Protein AF-A0A5J4Q5M6-F1 (afdb_monomer)

Sequence (198 aa):
RGEELFRWVLNQRGLTDTAIQNVINGWHEAWRRHRQRLGQFDEYWISLGRRREELLKVEDPELVIANFISQLEAEDATNANQANCRSALCTLFQLQGFKKEKINGVALQQIMKKPQAGMRKPIKEEQIGNYDQLLKYIKNKSDQKVQLSEIEFLGIVIATIMGYSTLRLIEVHRAIVSKLPKGCWQVKTAMFKGHDTG

Secondary structure (DSSP, 8-state):
-HHHHHHHHHHHTT--HHHHHHHHHHTHHHHHHHHHHHHHHHHHHHHTT--GGGGGG-S-HHHHHHHHHHHHHHTT--HHHHHHHHHHHHHHHHHHT--HHHHS-HHHHHHTHHHHHHHSPP-----THHHHHHHHHHHHHHHTT----HHHHHHHHHHHHHHHH---HHHHHT-EEEEPGGG-EEEE----------

Foldseek 3Di:
DLVCLLQVLLVVVVDDPVNSVVVLVVQPPLNVLLSVLSVVLVVVCVVVVHDSVCVLVDPQLQVSLLVSLVVCVVVVHALVSNVSNLVSSLVSVVSSPDDSPRNDDDSSVVSNPVSVVNPDDDPDPPPPVVVVVLVVVVVVCVVVVPDDDPVRVVVSVLVVCCSVVVDDSVQQVQWDWDADPPRDIDTDGDDPPSDPDD

Radius of gyration: 23.49 Å; Cα contacts (8 Å, |Δi|>4): 156; chains: 1; bounding box: 57×48×59 Å

Organism: NCBI:txid222440

Solvent-accessible surface area (backbone atoms only — not comparable to full-atom values): 11562 Å² total; per-residue (Å²): 100,17,58,57,54,54,53,51,53,35,44,76,68,67,50,50,74,67,58,52,49,52,55,49,60,75,41,56,78,55,36,62,56,33,31,53,35,39,26,54,49,50,50,54,42,46,73,71,72,48,60,76,75,54,67,80,65,59,86,54,56,24,60,56,50,40,54,52,46,54,50,38,54,77,68,70,49,50,42,66,53,47,54,48,36,52,52,34,48,50,51,50,44,41,70,62,66,48,55,69,70,63,43,64,36,70,68,45,54,58,66,44,47,60,34,53,57,74,61,54,72,73,96,62,81,79,74,64,64,70,53,60,52,49,54,51,51,54,48,52,40,59,76,66,67,57,85,69,54,72,67,59,50,51,51,50,52,52,53,51,48,28,66,77,68,72,44,52,72,72,47,60,73,65,38,48,76,43,84,46,80,94,82,41,73,45,80,46,61,87,84,78,74,77,79,85,78,129

Nearest PDB structures (foldseek):
  1pvp-assembly1_B-2  TM=6.893E-01  e=3.321E-03  Punavirus P1
  1pvp-assembly1_A-2  TM=6.201E-01  e=8.452E-03  Punavirus P1
  1pvr-assembly1_A  TM=6.282E-01  e=1.096E-02  Punavirus P1
  1kbu-assembly1_A  TM=6.376E-01  e=2.937E-02  Punavirus P1

Structure (mmCIF, N/CA/C/O backbone):
data_AF-A0A5J4Q5M6-F1
#
_entry.id   AF-A0A5J4Q5M6-F1
#
loop_
_atom_site.group_PDB
_atom_site.id
_atom_site.type_symbol
_atom_site.label_atom_id
_atom_site.label_alt_id
_atom_site.label_comp_id
_atom_site.label_asym_id
_atom_site.label_entity_id
_atom_site.label_seq_id
_atom_site.pdbx_PDB_ins_code
_atom_site.Cartn_x
_atom_site.Cartn_y
_atom_site.Cartn_z
_atom_site.occupancy
_atom_site.B_iso_or_equiv
_atom_site.auth_seq_id
_atom_site.auth_comp_id
_atom_site.auth_asym_id
_atom_site.auth_atom_id
_atom_site.pdbx_PDB_model_num
ATOM 1 N N . ARG A 1 1 ? 8.370 4.811 12.280 1.00 85.88 1 ARG A N 1
ATOM 2 C CA . ARG A 1 1 ? 7.018 5.370 12.029 1.00 85.88 1 ARG A CA 1
ATOM 3 C C . ARG A 1 1 ? 6.063 4.376 11.371 1.00 85.88 1 ARG A C 1
ATOM 5 O O . ARG A 1 1 ? 5.350 3.713 12.101 1.00 85.88 1 ARG A O 1
ATOM 12 N N . GLY A 1 2 ? 6.066 4.162 10.047 1.00 95.38 2 GLY A N 1
ATOM 13 C CA . GLY A 1 2 ? 5.009 3.341 9.416 1.00 95.38 2 GLY A CA 1
ATOM 14 C C . GLY A 1 2 ? 4.946 1.860 9.828 1.00 95.38 2 GLY A C 1
ATOM 15 O O . GLY A 1 2 ? 3.860 1.310 9.973 1.00 95.38 2 GLY A O 1
ATOM 16 N N . GLU A 1 3 ? 6.092 1.216 10.069 1.00 96.38 3 GLU A N 1
ATOM 17 C CA . GLU A 1 3 ? 6.119 -0.162 10.591 1.00 96.38 3 GLU A CA 1
ATOM 18 C C . GLU A 1 3 ? 5.680 -0.231 12.057 1.00 96.38 3 GLU A C 1
ATOM 20 O O . GLU A 1 3 ? 4.931 -1.129 12.423 1.00 96.38 3 GLU A O 1
ATOM 25 N N . GLU A 1 4 ? 6.100 0.735 12.879 1.00 96.12 4 GLU A N 1
ATOM 26 C CA . GLU A 1 4 ? 5.645 0.841 14.271 1.00 96.12 4 GLU A CA 1
ATOM 27 C C . GLU A 1 4 ? 4.129 1.012 14.329 1.00 96.12 4 GLU A C 1
ATOM 29 O O . GLU A 1 4 ? 3.482 0.306 15.092 1.00 96.12 4 GLU A O 1
ATOM 34 N N . LEU A 1 5 ? 3.564 1.897 13.497 1.00 96.38 5 LEU A N 1
ATOM 35 C CA . LEU A 1 5 ? 2.120 2.096 13.406 1.00 96.38 5 LEU A CA 1
ATOM 36 C C . LEU A 1 5 ? 1.411 0.786 13.044 1.00 96.38 5 LEU A C 1
ATOM 38 O O . LEU A 1 5 ? 0.472 0.384 13.724 1.00 96.38 5 LEU A O 1
ATOM 42 N N . PHE A 1 6 ? 1.886 0.105 12.000 1.00 96.81 6 PHE A N 1
ATOM 43 C CA . PHE A 1 6 ? 1.306 -1.156 11.544 1.00 96.81 6 PHE A CA 1
ATOM 44 C C . PHE A 1 6 ? 1.316 -2.231 12.635 1.00 96.81 6 PHE A C 1
ATOM 46 O O . PHE A 1 6 ? 0.277 -2.813 12.943 1.00 96.81 6 PHE A O 1
ATOM 53 N N . ARG A 1 7 ? 2.481 -2.472 13.250 1.00 97.06 7 ARG A N 1
ATOM 54 C CA . ARG A 1 7 ? 2.624 -3.456 14.331 1.00 97.06 7 ARG A CA 1
ATOM 55 C C . ARG A 1 7 ? 1.754 -3.096 15.522 1.00 97.06 7 ARG A C 1
ATOM 57 O O . ARG A 1 7 ? 1.064 -3.960 16.048 1.00 97.06 7 ARG A O 1
ATOM 64 N N . TRP A 1 8 ? 1.747 -1.824 15.912 1.00 96.19 8 TRP A N 1
ATOM 65 C CA . TRP A 1 8 ? 0.956 -1.349 17.037 1.00 96.19 8 TRP A CA 1
ATOM 66 C C . TRP A 1 8 ? -0.542 -1.591 16.814 1.00 96.19 8 TRP A C 1
ATOM 68 O O . TRP A 1 8 ? -1.163 -2.219 17.664 1.00 96.19 8 TRP A O 1
ATOM 78 N N . VAL A 1 9 ? -1.109 -1.211 15.659 1.00 95.62 9 VAL A N 1
ATOM 79 C CA . VAL A 1 9 ? -2.541 -1.435 15.359 1.00 95.62 9 VAL A CA 1
ATOM 80 C C . VAL A 1 9 ? -2.908 -2.921 15.434 1.00 95.62 9 VAL A C 1
ATOM 82 O O . VAL A 1 9 ? -3.937 -3.277 16.005 1.00 95.62 9 VAL A O 1
ATOM 85 N N . LEU A 1 10 ? -2.070 -3.807 14.892 1.00 95.94 10 LEU A N 1
ATOM 86 C CA . LEU A 1 10 ? -2.349 -5.245 14.898 1.00 95.94 10 LEU A CA 1
ATOM 87 C C . LEU A 1 10 ? -2.161 -5.892 16.272 1.00 95.94 10 LEU A C 1
ATOM 89 O O . LEU A 1 10 ? -2.952 -6.761 16.640 1.00 95.94 10 LEU A O 1
ATOM 93 N N . ASN A 1 11 ? -1.187 -5.428 17.053 1.00 96.06 11 ASN A N 1
ATOM 94 C CA . ASN A 1 11 ? -1.015 -5.850 18.442 1.00 96.06 11 ASN A CA 1
ATOM 95 C C . ASN A 1 11 ? -2.248 -5.488 19.285 1.00 96.06 11 ASN A C 1
ATOM 97 O O . ASN A 1 11 ? -2.694 -6.299 20.089 1.00 96.06 11 ASN A O 1
ATOM 101 N N . GLN A 1 12 ? -2.873 -4.328 19.046 1.00 94.31 12 GLN A N 1
ATOM 102 C CA . GLN A 1 12 ? -4.119 -3.935 19.726 1.00 94.31 12 GLN A CA 1
ATOM 103 C C . GLN A 1 12 ? -5.320 -4.820 19.352 1.00 94.31 12 GLN A C 1
ATOM 105 O O . GLN A 1 12 ? -6.265 -4.936 20.127 1.00 94.31 12 GLN A O 1
ATOM 110 N N . ARG A 1 13 ? -5.275 -5.497 18.197 1.00 92.31 13 ARG A N 1
ATOM 111 C CA . ARG A 1 13 ? -6.256 -6.527 17.810 1.00 92.31 13 ARG A CA 1
ATOM 112 C C . ARG A 1 13 ? -5.956 -7.901 18.437 1.00 92.31 13 ARG A C 1
ATOM 114 O O . ARG A 1 13 ? -6.759 -8.820 18.309 1.00 92.31 13 ARG A O 1
ATOM 121 N N . GLY A 1 14 ? -4.812 -8.058 19.103 1.00 95.19 14 GLY A N 1
ATOM 122 C CA . GLY A 1 14 ? -4.379 -9.313 19.720 1.00 95.19 14 GLY A CA 1
ATOM 123 C C . GLY A 1 14 ? -3.585 -10.237 18.795 1.00 95.19 14 GLY A C 1
ATOM 124 O O . GLY A 1 14 ? -3.407 -11.410 19.121 1.00 95.19 14 GLY A O 1
ATOM 125 N N . LEU A 1 15 ? -3.102 -9.752 17.643 1.00 96.19 15 LEU A N 1
ATOM 126 C CA . LEU A 1 15 ? -2.140 -10.523 16.852 1.00 96.19 15 LEU A CA 1
ATOM 127 C C . LEU A 1 15 ? -0.800 -10.572 17.595 1.00 96.19 15 LEU A C 1
ATOM 129 O O . LEU A 1 15 ? -0.385 -9.592 18.202 1.00 96.19 15 LEU A O 1
ATOM 133 N N . THR A 1 16 ? -0.108 -11.708 17.520 1.00 97.62 16 THR A N 1
ATOM 134 C CA . THR A 1 16 ? 1.246 -11.838 18.071 1.00 97.62 16 THR A CA 1
ATOM 135 C C . THR A 1 16 ? 2.275 -11.219 17.128 1.00 97.62 16 THR A C 1
ATOM 137 O O . THR A 1 16 ? 2.084 -11.212 15.908 1.00 97.62 16 THR A O 1
ATOM 140 N N . ASP A 1 17 ? 3.425 -10.798 17.659 1.00 97.12 17 ASP A N 1
ATOM 141 C CA . ASP A 1 1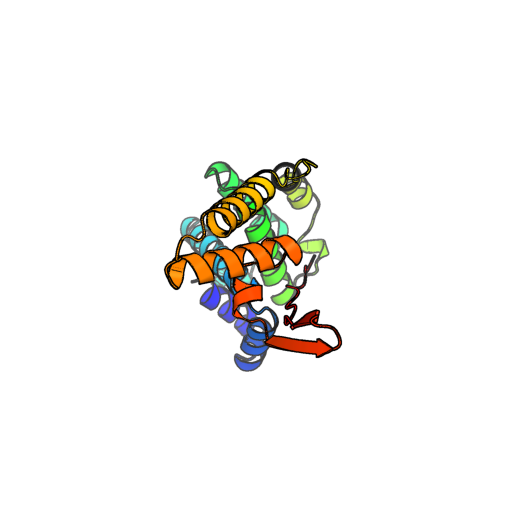7 ? 4.521 -10.264 16.837 1.00 97.12 17 ASP A CA 1
ATOM 142 C C . ASP A 1 17 ? 4.967 -11.245 15.740 1.00 97.12 17 ASP A C 1
ATOM 144 O O . ASP A 1 17 ? 5.313 -10.831 14.633 1.00 97.12 17 ASP A O 1
ATOM 148 N N . THR A 1 18 ? 4.899 -12.554 16.013 1.00 97.88 18 THR A N 1
ATOM 149 C CA . THR A 1 18 ? 5.196 -13.602 15.023 1.00 97.88 18 THR A CA 1
ATOM 150 C C . THR A 1 18 ? 4.164 -13.624 13.895 1.00 97.88 18 THR A C 1
ATOM 152 O O . THR A 1 18 ? 4.536 -13.670 12.722 1.00 97.88 18 THR A O 1
ATOM 155 N N . ALA A 1 19 ? 2.868 -13.545 14.214 1.00 97.19 19 ALA A N 1
ATOM 156 C CA . ALA A 1 19 ? 1.820 -13.479 13.198 1.00 97.19 19 ALA A CA 1
ATOM 157 C C . ALA A 1 19 ? 1.957 -12.215 12.334 1.00 97.19 19 ALA A C 1
ATOM 159 O O . ALA A 1 19 ? 1.863 -12.288 11.109 1.00 97.19 19 ALA A O 1
ATOM 160 N N . ILE A 1 20 ? 2.257 -11.071 12.954 1.00 96.88 20 ILE A N 1
ATOM 161 C CA . ILE A 1 20 ? 2.484 -9.807 12.242 1.00 96.88 20 ILE A CA 1
ATOM 162 C C . ILE A 1 20 ? 3.711 -9.907 11.333 1.00 96.88 20 ILE A C 1
ATOM 164 O O . ILE A 1 20 ? 3.661 -9.474 10.181 1.00 96.88 20 ILE A O 1
ATOM 168 N N . GLN A 1 21 ? 4.798 -10.520 11.808 1.00 96.50 21 GLN A N 1
ATOM 169 C CA . GLN A 1 21 ? 5.985 -10.740 10.988 1.00 96.50 21 GLN A CA 1
ATOM 170 C C . GLN A 1 21 ? 5.683 -11.621 9.771 1.00 96.50 21 GLN A C 1
ATOM 172 O O . GLN A 1 21 ? 6.172 -11.336 8.680 1.00 96.50 21 GLN A O 1
ATOM 177 N N . ASN A 1 22 ? 4.843 -12.647 9.923 1.00 95.44 22 ASN A N 1
ATOM 178 C CA . ASN A 1 22 ? 4.428 -13.495 8.806 1.00 95.44 22 ASN A CA 1
ATOM 179 C C . ASN A 1 22 ? 3.614 -12.720 7.759 1.00 95.44 22 ASN A C 1
ATOM 181 O O . ASN A 1 22 ? 3.836 -12.911 6.564 1.00 95.44 22 ASN A O 1
ATOM 185 N N . VAL A 1 23 ? 2.738 -11.799 8.182 1.00 92.94 23 VAL A N 1
ATOM 186 C CA . VAL A 1 23 ? 2.021 -10.894 7.262 1.00 92.94 23 VAL A CA 1
ATOM 187 C C . VAL A 1 23 ? 3.006 -10.008 6.497 1.00 92.94 23 VAL A C 1
ATOM 189 O O . VAL A 1 23 ? 2.940 -9.928 5.272 1.00 92.94 23 VAL A O 1
ATOM 192 N N . ILE A 1 24 ? 3.959 -9.390 7.204 1.00 93.56 24 ILE A N 1
ATOM 193 C CA . ILE A 1 24 ? 4.989 -8.537 6.594 1.00 93.56 24 ILE A CA 1
ATOM 194 C C . ILE A 1 24 ? 5.819 -9.327 5.572 1.00 93.56 24 ILE A C 1
ATOM 196 O O . ILE A 1 24 ? 6.024 -8.863 4.449 1.00 93.56 24 ILE A O 1
ATOM 200 N N . ASN A 1 25 ? 6.259 -10.532 5.936 1.00 91.44 25 ASN A N 1
ATOM 201 C CA . ASN A 1 25 ? 7.047 -11.399 5.062 1.00 91.44 25 ASN A CA 1
ATOM 202 C C . ASN A 1 25 ? 6.261 -11.805 3.807 1.00 91.44 25 ASN A C 1
ATOM 204 O O . ASN A 1 25 ? 6.830 -11.818 2.717 1.00 91.44 25 ASN A O 1
ATOM 208 N N . GLY A 1 26 ? 4.957 -12.074 3.944 1.00 90.62 26 GLY A N 1
ATOM 209 C CA . GLY A 1 26 ? 4.078 -12.430 2.828 1.00 90.62 26 GLY A CA 1
ATOM 210 C C . GLY A 1 26 ? 3.884 -11.314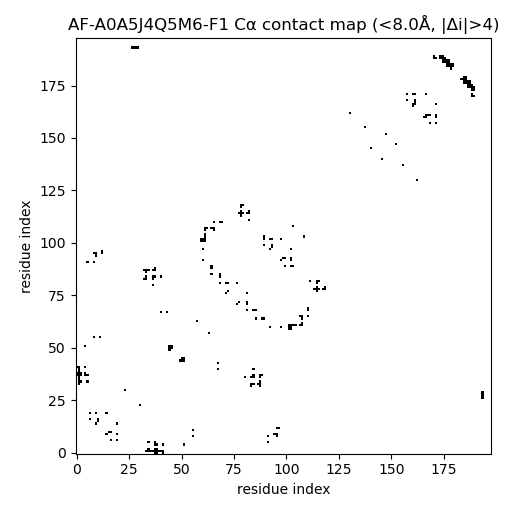 1.795 1.00 90.62 26 GLY A C 1
ATOM 211 O O . GLY A 1 26 ? 3.517 -11.588 0.655 1.00 90.62 26 GLY A O 1
ATOM 212 N N . TRP A 1 27 ? 4.156 -10.057 2.151 1.00 86.62 27 TRP A N 1
ATOM 213 C CA . TRP A 1 27 ? 4.053 -8.921 1.229 1.00 86.62 27 TRP A CA 1
ATOM 214 C C . TRP A 1 27 ? 5.340 -8.606 0.467 1.00 86.62 27 TRP A C 1
ATOM 216 O O . TRP A 1 27 ? 5.304 -7.797 -0.463 1.00 86.62 27 TRP A O 1
ATOM 226 N N . HIS A 1 28 ? 6.465 -9.240 0.810 1.00 84.19 28 HIS A N 1
ATOM 227 C CA . HIS A 1 28 ? 7.743 -9.088 0.108 1.00 84.19 28 HIS A CA 1
ATOM 228 C C . HIS A 1 28 ? 8.087 -7.610 -0.199 1.00 84.19 28 HIS A C 1
ATOM 230 O O . HIS A 1 28 ? 8.164 -6.767 0.695 1.00 84.19 28 HIS A O 1
ATOM 236 N N . GLU A 1 29 ? 8.273 -7.262 -1.477 1.00 78.25 29 GLU A N 1
ATOM 237 C CA . GLU A 1 29 ? 8.628 -5.911 -1.926 1.00 78.25 29 GLU A CA 1
ATOM 238 C C . GLU A 1 29 ? 7.473 -4.899 -1.782 1.00 78.25 29 GLU A C 1
ATOM 240 O O . GLU A 1 29 ? 7.712 -3.689 -1.696 1.00 78.25 29 GLU A O 1
ATOM 245 N N . ALA A 1 30 ? 6.216 -5.358 -1.707 1.00 84.19 30 ALA A N 1
ATOM 246 C CA . ALA A 1 30 ? 5.060 -4.483 -1.503 1.00 84.19 30 ALA A CA 1
ATOM 247 C C . ALA A 1 30 ? 5.063 -3.848 -0.104 1.00 84.19 30 ALA A C 1
ATOM 249 O O . ALA A 1 30 ? 4.655 -2.690 0.039 1.00 84.19 30 ALA A O 1
ATOM 250 N N . TRP A 1 31 ? 5.620 -4.543 0.899 1.00 93.19 31 TRP A N 1
ATOM 251 C CA . TRP A 1 31 ? 5.726 -4.022 2.262 1.00 93.19 31 TRP A CA 1
ATOM 252 C C . TRP A 1 31 ? 6.461 -2.687 2.312 1.00 93.19 31 TRP A C 1
ATOM 254 O O . TRP A 1 31 ? 6.016 -1.764 2.988 1.00 93.19 31 TRP A O 1
ATOM 264 N N . ARG A 1 32 ? 7.546 -2.536 1.542 1.00 92.56 32 ARG A N 1
ATOM 265 C CA . ARG A 1 32 ? 8.319 -1.287 1.515 1.00 92.56 32 ARG A CA 1
ATOM 266 C C . ARG A 1 32 ? 7.441 -0.089 1.148 1.00 92.56 32 ARG A C 1
ATOM 268 O O . ARG A 1 32 ? 7.564 0.968 1.767 1.00 92.56 32 ARG A O 1
ATOM 275 N N . ARG A 1 33 ? 6.540 -0.259 0.172 1.00 91.94 33 ARG A N 1
ATOM 276 C CA . ARG A 1 33 ? 5.599 0.790 -0.241 1.00 91.94 33 ARG A CA 1
ATOM 277 C C . ARG A 1 33 ? 4.572 1.056 0.853 1.00 91.94 33 ARG A C 1
ATOM 279 O O . ARG A 1 33 ? 4.416 2.209 1.237 1.00 91.94 33 ARG A O 1
ATOM 286 N N . HIS A 1 34 ? 3.925 0.023 1.392 1.00 93.62 34 HIS A N 1
ATOM 287 C CA . HIS A 1 34 ? 2.943 0.198 2.467 1.00 93.62 34 HIS A CA 1
ATOM 288 C C . HIS A 1 34 ? 3.553 0.860 3.70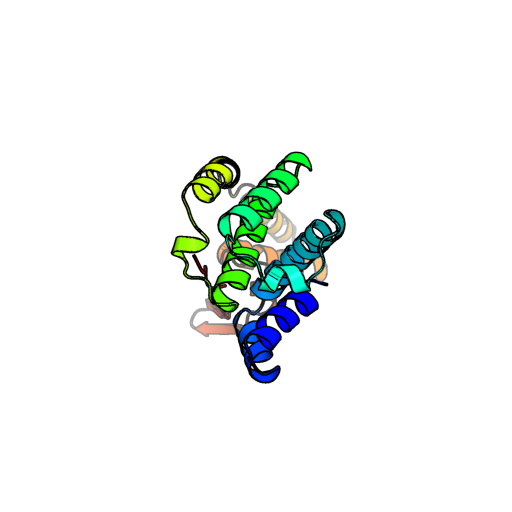4 1.00 93.62 34 HIS A C 1
ATOM 290 O O . HIS A 1 34 ? 3.031 1.871 4.161 1.00 93.62 34 HIS A O 1
ATOM 296 N N . ARG A 1 35 ? 4.713 0.389 4.174 1.00 96.50 35 ARG A N 1
ATOM 297 C CA . ARG A 1 35 ? 5.451 0.980 5.296 1.00 96.50 35 ARG A CA 1
ATOM 298 C C . ARG A 1 35 ? 5.718 2.469 5.086 1.00 96.50 35 ARG A C 1
ATOM 300 O O . ARG A 1 35 ? 5.540 3.250 6.015 1.00 96.50 35 ARG A O 1
ATOM 307 N N . GLN A 1 36 ? 6.145 2.872 3.888 1.00 96.31 36 GLN A N 1
ATOM 308 C CA . GLN A 1 36 ? 6.391 4.284 3.594 1.00 96.31 36 GLN A CA 1
ATOM 309 C C . GLN A 1 36 ? 5.101 5.111 3.681 1.00 96.31 36 GLN A C 1
ATOM 311 O O . GLN A 1 36 ? 5.094 6.152 4.332 1.00 96.31 36 GLN A O 1
ATOM 316 N N . ARG A 1 37 ? 4.008 4.643 3.067 1.00 97.56 37 ARG A N 1
ATOM 317 C CA . ARG A 1 37 ? 2.726 5.369 3.055 1.00 97.56 37 ARG A CA 1
ATOM 318 C C . ARG A 1 37 ? 2.073 5.438 4.434 1.00 97.56 37 ARG A C 1
ATOM 320 O O . ARG A 1 37 ? 1.548 6.479 4.801 1.00 97.56 37 ARG A O 1
ATOM 327 N N . LEU A 1 38 ? 2.182 4.376 5.229 1.00 97.94 38 LEU A N 1
ATOM 328 C CA . LEU A 1 38 ? 1.750 4.382 6.629 1.00 97.94 38 LEU A CA 1
ATOM 329 C C . LEU A 1 38 ? 2.564 5.367 7.475 1.00 97.94 38 LEU A C 1
ATOM 331 O O . LEU A 1 38 ? 2.021 5.969 8.389 1.00 97.94 38 LEU A O 1
ATOM 335 N N . GLY A 1 39 ? 3.849 5.563 7.160 1.00 97.56 39 GLY A N 1
ATOM 336 C CA . GLY A 1 39 ? 4.662 6.603 7.794 1.00 97.56 39 GLY A CA 1
ATOM 337 C C . GLY A 1 39 ? 4.161 8.014 7.481 1.00 97.56 39 GLY A C 1
ATOM 338 O O . GLY A 1 39 ? 4.060 8.824 8.392 1.00 97.56 39 GLY A O 1
ATOM 339 N N . GLN A 1 40 ? 3.789 8.276 6.225 1.00 97.44 40 GLN A N 1
ATOM 340 C CA . GLN A 1 40 ? 3.193 9.558 5.826 1.00 97.44 40 GLN A CA 1
ATOM 341 C C . GLN A 1 40 ? 1.841 9.797 6.506 1.00 97.44 40 GLN A C 1
ATOM 343 O O . GLN A 1 40 ? 1.559 10.902 6.954 1.00 97.44 40 GLN A O 1
ATOM 348 N N . PHE A 1 41 ? 1.014 8.756 6.623 1.00 98.00 41 PHE A N 1
ATOM 349 C CA . PHE A 1 41 ? -0.246 8.857 7.353 1.00 98.00 41 PHE A CA 1
ATOM 350 C C . PHE A 1 41 ? -0.039 9.126 8.850 1.00 98.00 41 PHE A C 1
ATOM 352 O O . PHE A 1 41 ? -0.751 9.944 9.415 1.00 98.00 41 PHE A O 1
ATOM 359 N N . ASP A 1 42 ? 0.933 8.470 9.490 1.00 96.81 42 ASP A N 1
ATOM 360 C CA . ASP A 1 42 ? 1.273 8.705 10.903 1.00 96.81 42 ASP A CA 1
ATOM 361 C C . ASP A 1 42 ? 1.670 10.173 11.143 1.00 96.81 42 ASP A C 1
ATOM 363 O O . ASP A 1 42 ? 1.249 10.785 12.120 1.00 96.81 42 ASP A O 1
ATOM 367 N N . GLU A 1 43 ? 2.420 10.767 10.211 1.00 96.00 43 GLU A N 1
ATOM 368 C CA . GLU A 1 43 ? 2.797 12.186 10.250 1.00 96.00 43 GLU A CA 1
ATOM 369 C C . GLU A 1 43 ? 1.595 13.116 10.098 1.00 96.00 43 GLU A C 1
ATOM 371 O O . GLU A 1 43 ? 1.440 14.032 10.904 1.00 96.00 43 GLU A O 1
ATOM 376 N N . TYR A 1 44 ? 0.716 12.838 9.134 1.00 96.38 44 TYR A N 1
ATOM 377 C CA . TYR A 1 44 ? -0.553 13.549 8.977 1.00 96.38 44 TYR A CA 1
ATOM 378 C C . TYR A 1 44 ? -1.433 13.444 10.230 1.00 96.38 44 TYR A C 1
ATOM 380 O O . TYR A 1 44 ? -2.003 14.426 10.697 1.00 96.38 44 TYR A O 1
ATOM 388 N N . TRP A 1 45 ? -1.538 12.253 10.817 1.00 95.88 45 TRP A N 1
ATOM 389 C CA . TRP A 1 45 ? -2.362 12.035 12.001 1.00 95.88 45 TRP A CA 1
ATOM 390 C C . TRP A 1 45 ? -1.865 12.866 13.188 1.00 95.88 45 TRP A C 1
ATOM 392 O O . TRP A 1 45 ? -2.652 13.531 13.864 1.00 95.88 45 TRP A O 1
ATOM 402 N N . ILE A 1 46 ? -0.546 12.895 13.388 1.00 94.06 46 ILE A N 1
ATOM 403 C CA . ILE A 1 46 ? 0.098 13.705 14.424 1.00 94.06 46 ILE A CA 1
ATOM 404 C C . ILE A 1 46 ? -0.034 15.203 14.119 1.00 94.06 46 ILE A C 1
ATOM 406 O O . ILE A 1 46 ? -0.243 15.983 15.047 1.00 94.06 46 ILE A O 1
ATOM 410 N N . SER A 1 47 ? 0.041 15.628 12.852 1.00 94.69 47 SER A N 1
ATOM 411 C CA . SER A 1 47 ? -0.108 17.045 12.487 1.00 94.69 47 SER A CA 1
ATOM 412 C C . SER A 1 47 ? -1.519 17.581 12.744 1.00 94.69 47 SER A C 1
ATOM 414 O O . SER A 1 47 ? -1.682 18.776 12.969 1.00 94.69 47 SER A O 1
ATOM 416 N N . LEU A 1 48 ? -2.533 16.709 12.787 1.00 94.19 48 LEU A N 1
ATOM 417 C CA . LEU A 1 48 ? -3.882 17.046 13.259 1.00 94.19 48 LEU A CA 1
ATOM 418 C C . LEU A 1 48 ? -3.992 17.143 14.794 1.00 94.19 48 LEU A C 1
ATOM 420 O O . LEU A 1 48 ? -5.088 17.344 15.315 1.00 94.19 48 LEU A O 1
ATOM 424 N N . GLY A 1 49 ? -2.895 16.944 15.530 1.00 94.56 49 GLY A N 1
ATOM 425 C CA . GLY A 1 49 ? -2.882 16.885 16.992 1.00 94.56 49 GLY A CA 1
ATOM 426 C C . GLY A 1 49 ? -3.505 15.610 17.565 1.00 94.56 49 GLY A C 1
ATOM 427 O O . GLY A 1 49 ? -3.787 15.555 18.762 1.00 94.56 49 GLY A O 1
ATOM 428 N N . ARG A 1 50 ? -3.738 14.586 16.734 1.00 94.81 50 ARG A N 1
ATOM 429 C CA . ARG A 1 50 ? -4.376 13.338 17.162 1.00 94.81 50 ARG A CA 1
ATOM 430 C C . ARG A 1 50 ? -3.354 12.350 17.691 1.00 94.81 50 ARG A C 1
ATOM 432 O O . ARG A 1 50 ? -2.257 12.189 17.154 1.00 94.81 50 ARG A O 1
ATOM 439 N N . ARG A 1 51 ? -3.743 11.623 18.734 1.00 92.88 51 ARG A N 1
ATOM 440 C CA . ARG A 1 51 ? -2.933 10.538 19.294 1.00 92.88 51 ARG A CA 1
ATOM 441 C C . ARG A 1 51 ? -3.183 9.233 18.549 1.00 92.88 51 ARG A C 1
ATOM 443 O O . ARG A 1 51 ? -4.270 9.011 18.012 1.00 92.88 51 ARG A O 1
ATOM 450 N N . ARG A 1 52 ? -2.197 8.332 18.537 1.00 90.38 52 ARG A N 1
ATOM 451 C CA . ARG A 1 52 ? -2.328 7.025 17.865 1.00 90.38 52 ARG A CA 1
ATOM 452 C C . ARG A 1 52 ? -3.474 6.193 18.446 1.00 90.38 52 ARG A C 1
ATOM 454 O O . ARG A 1 52 ? -4.174 5.534 17.688 1.00 90.38 52 ARG A O 1
ATOM 461 N N . GLU A 1 53 ? -3.737 6.289 19.749 1.00 91.75 53 GLU A N 1
ATOM 462 C CA . GLU A 1 53 ? -4.841 5.610 20.449 1.00 91.75 53 GLU A CA 1
ATOM 463 C C . GLU A 1 53 ? -6.218 5.945 19.863 1.00 91.75 53 GLU A C 1
ATOM 465 O O . GLU A 1 53 ? -7.141 5.135 19.934 1.00 91.75 53 GLU A O 1
ATOM 470 N N . GLU A 1 54 ? -6.368 7.120 19.250 1.00 92.69 54 GLU A N 1
ATOM 471 C CA . GLU A 1 54 ? -7.615 7.522 18.602 1.00 92.69 54 GLU A CA 1
ATOM 472 C C . GLU A 1 54 ? -7.897 6.719 17.326 1.00 92.69 54 GLU A C 1
ATOM 474 O O . GLU A 1 54 ? -9.062 6.567 16.968 1.00 92.69 54 GLU A O 1
ATOM 479 N N . LEU A 1 55 ? -6.880 6.120 16.686 1.00 91.00 55 LEU A N 1
ATOM 480 C CA . LEU A 1 55 ? -7.074 5.226 15.534 1.00 91.00 55 LEU A CA 1
ATOM 481 C C . LEU A 1 55 ? -7.862 3.964 15.896 1.00 91.00 55 LEU A C 1
ATOM 483 O O . LEU A 1 55 ? -8.575 3.414 15.058 1.00 91.00 55 LEU A O 1
ATOM 487 N N . LEU A 1 56 ? -7.774 3.510 17.149 1.00 89.62 56 LEU A N 1
ATOM 488 C CA . LEU A 1 56 ? -8.550 2.361 17.631 1.00 89.62 56 LEU A CA 1
ATOM 489 C C . LEU A 1 56 ? -10.030 2.700 17.824 1.00 89.62 56 LEU A C 1
ATOM 491 O O . LEU A 1 56 ? -10.859 1.798 17.882 1.00 89.62 56 LEU A O 1
ATOM 495 N N . LYS A 1 57 ? -10.350 3.994 17.920 1.00 91.88 57 LYS A N 1
ATOM 496 C CA . LYS A 1 57 ? -11.703 4.521 18.125 1.00 91.88 57 LYS A CA 1
ATOM 497 C C . LYS A 1 57 ? -12.336 5.038 16.834 1.00 91.88 57 LYS A C 1
ATOM 499 O O . LYS A 1 57 ? -13.415 5.616 16.882 1.00 91.88 57 LYS A O 1
ATOM 504 N N . VAL A 1 58 ? -11.666 4.877 15.692 1.00 93.56 58 VAL A N 1
ATOM 505 C CA . VAL A 1 58 ? -12.201 5.295 14.394 1.00 93.56 58 VAL A CA 1
ATOM 506 C C . VAL A 1 58 ? -13.480 4.517 14.115 1.00 93.56 58 VAL A C 1
ATOM 508 O O . VAL A 1 58 ? -13.463 3.301 13.976 1.00 93.56 58 VAL A O 1
ATOM 511 N N . GLU A 1 59 ? -14.601 5.219 14.011 1.00 93.75 59 GLU A N 1
ATOM 512 C CA . GLU A 1 59 ? -15.864 4.600 13.615 1.00 93.75 59 GLU A CA 1
ATOM 513 C C . GLU A 1 59 ? -16.028 4.583 12.100 1.00 93.75 59 GLU A C 1
ATOM 515 O O . GLU A 1 59 ? -16.616 3.642 11.575 1.00 93.75 59 GLU A O 1
ATOM 520 N N . ASP A 1 60 ? -15.471 5.572 11.402 1.00 95.31 60 ASP A N 1
ATOM 521 C CA . ASP A 1 60 ? -15.581 5.739 9.956 1.00 95.31 60 ASP A CA 1
ATOM 522 C C . ASP A 1 60 ? -14.185 5.760 9.298 1.00 95.31 60 ASP A C 1
ATOM 524 O O . ASP A 1 60 ? -13.549 6.815 9.194 1.00 95.31 60 ASP A O 1
ATOM 528 N N . PRO A 1 61 ? -13.661 4.590 8.884 1.00 96.25 61 PRO A N 1
ATOM 529 C CA . PRO A 1 61 ? -12.372 4.515 8.207 1.00 96.25 61 PRO A CA 1
ATOM 530 C C . PRO A 1 61 ? -12.411 5.125 6.800 1.00 96.25 61 PRO A C 1
ATOM 532 O O . PRO A 1 61 ? -11.373 5.593 6.333 1.00 96.25 61 PRO A O 1
ATOM 535 N N . GLU A 1 62 ? -13.569 5.156 6.126 1.00 97.06 62 GLU A N 1
ATOM 536 C CA . GLU A 1 62 ? -13.695 5.809 4.819 1.00 97.06 62 GLU A CA 1
ATOM 537 C C . GLU A 1 62 ? -13.383 7.301 4.952 1.00 97.06 62 GLU A C 1
ATOM 539 O O . GLU A 1 62 ? -12.546 7.815 4.207 1.00 97.06 62 GLU A O 1
ATOM 544 N N . LEU A 1 63 ? -13.990 7.973 5.936 1.00 96.25 63 LEU A N 1
ATOM 545 C CA . LEU A 1 63 ? -13.781 9.400 6.186 1.00 96.25 63 LEU A CA 1
ATOM 546 C C . LEU A 1 63 ? -12.314 9.726 6.494 1.00 96.25 63 LEU A C 1
ATOM 548 O O . LEU A 1 63 ? -11.773 10.707 5.980 1.00 96.25 63 LEU A O 1
ATOM 552 N N . VAL A 1 64 ? -11.648 8.895 7.303 1.00 97.06 64 VAL A N 1
ATOM 553 C CA . VAL A 1 64 ? -10.223 9.072 7.628 1.00 97.06 64 VAL A CA 1
ATOM 554 C C . VAL A 1 64 ? -9.358 8.992 6.370 1.00 97.06 64 VAL A C 1
ATOM 556 O O . VAL A 1 64 ? -8.502 9.852 6.158 1.00 97.06 64 VAL A O 1
ATOM 559 N N . ILE A 1 65 ? -9.589 7.989 5.517 1.00 97.75 65 ILE A N 1
ATOM 560 C CA . ILE A 1 65 ? -8.834 7.837 4.268 1.00 97.75 65 ILE A CA 1
ATOM 561 C C . ILE A 1 65 ? -9.143 9.000 3.325 1.00 97.75 65 ILE A C 1
ATOM 563 O O . ILE A 1 65 ? -8.216 9.594 2.782 1.00 97.75 65 ILE A O 1
ATOM 567 N N . ALA A 1 66 ? -10.418 9.342 3.140 1.00 97.31 66 ALA A N 1
ATOM 568 C CA . ALA A 1 66 ? -10.857 10.419 2.260 1.00 97.31 66 ALA A CA 1
ATOM 569 C C . ALA A 1 66 ? -10.181 11.750 2.613 1.00 97.31 66 ALA A C 1
ATOM 571 O O . ALA A 1 66 ? -9.580 12.378 1.744 1.00 97.31 66 ALA A O 1
ATOM 572 N N . ASN A 1 67 ? -10.197 12.135 3.891 1.00 97.06 67 ASN A N 1
ATOM 573 C CA . ASN A 1 67 ? -9.579 13.378 4.352 1.00 97.06 67 ASN A CA 1
ATOM 574 C C . ASN A 1 67 ? -8.061 13.382 4.152 1.00 97.06 67 ASN A C 1
ATOM 576 O O . ASN A 1 67 ? -7.500 14.394 3.735 1.00 97.06 67 ASN A O 1
ATOM 580 N N . PHE A 1 68 ? -7.397 12.250 4.393 1.00 97.69 68 PHE A N 1
ATOM 581 C CA . PHE A 1 68 ? -5.963 12.141 4.145 1.00 97.69 68 PHE A CA 1
ATOM 582 C C . PHE A 1 68 ? -5.620 12.254 2.654 1.00 97.69 68 PHE A C 1
ATOM 584 O O . PHE A 1 68 ? -4.679 12.956 2.295 1.00 97.69 68 PHE A O 1
ATOM 591 N N . ILE A 1 69 ? -6.383 11.606 1.767 1.00 97.44 69 ILE A N 1
ATOM 592 C CA . ILE A 1 69 ? -6.161 11.715 0.318 1.00 97.44 69 ILE A CA 1
ATOM 593 C C . ILE A 1 69 ? -6.390 13.150 -0.170 1.00 97.44 69 ILE A C 1
ATOM 595 O O . ILE A 1 69 ? -5.575 13.653 -0.939 1.00 97.44 69 ILE A O 1
ATOM 599 N N . SER A 1 70 ? -7.435 13.826 0.312 1.00 95.31 70 SER A N 1
ATOM 600 C CA . SER A 1 70 ? -7.684 15.234 -0.016 1.00 95.31 70 SER A CA 1
ATOM 601 C C . SER A 1 70 ? -6.552 16.151 0.462 1.00 95.31 70 SER A C 1
ATOM 603 O O . SER A 1 70 ? -6.165 17.065 -0.261 1.00 95.31 70 SER A O 1
ATOM 605 N N . GLN A 1 71 ? -5.971 15.887 1.640 1.00 96.62 71 GLN A N 1
ATOM 606 C CA . GLN A 1 71 ? -4.792 16.620 2.117 1.00 96.62 71 GLN A CA 1
ATOM 607 C C . GLN A 1 71 ? -3.582 16.394 1.202 1.00 96.62 71 GLN A C 1
ATOM 609 O O . GLN A 1 71 ? -2.905 17.347 0.832 1.00 96.62 71 GLN A O 1
ATOM 614 N N . LEU A 1 72 ? -3.336 15.147 0.789 1.00 96.44 72 LEU A N 1
ATOM 615 C CA . LEU A 1 72 ? -2.263 14.835 -0.157 1.00 96.44 72 LEU A CA 1
ATOM 616 C C . LEU A 1 72 ? -2.456 15.559 -1.495 1.00 96.44 72 LEU A C 1
ATOM 618 O O . LEU A 1 72 ? -1.478 15.999 -2.089 1.00 96.44 72 LEU A O 1
ATOM 622 N N . GLU A 1 73 ? -3.692 15.681 -1.982 1.00 93.94 73 GLU A N 1
ATOM 623 C CA . GLU A 1 73 ? -3.982 16.462 -3.187 1.00 93.94 73 GLU A CA 1
ATOM 624 C C . GLU A 1 73 ? -3.681 17.954 -2.989 1.00 93.94 73 GLU A C 1
ATOM 626 O O . GLU A 1 73 ? -3.073 18.557 -3.868 1.00 93.94 73 GLU A O 1
ATOM 631 N N . ALA A 1 74 ? -4.041 18.532 -1.838 1.00 95.00 74 ALA A N 1
ATOM 632 C CA . ALA A 1 74 ? -3.737 19.927 -1.508 1.00 95.00 74 ALA A CA 1
ATOM 633 C C . ALA A 1 74 ? -2.226 20.208 -1.376 1.00 95.00 74 ALA A C 1
ATOM 635 O O . ALA A 1 74 ? -1.793 21.342 -1.558 1.00 95.00 74 ALA A O 1
ATOM 636 N N . GLU A 1 75 ? -1.429 19.179 -1.084 1.00 95.38 75 GLU A N 1
ATOM 637 C CA . GLU A 1 75 ? 0.038 19.219 -1.019 1.00 95.38 75 GLU A CA 1
ATOM 638 C C . GLU A 1 75 ? 0.711 18.797 -2.342 1.00 95.38 75 GLU A C 1
ATOM 640 O O . GLU A 1 75 ? 1.888 18.430 -2.358 1.00 95.38 75 GLU A O 1
ATOM 645 N N . ASP A 1 76 ? -0.032 18.796 -3.454 1.00 93.94 76 ASP A N 1
ATOM 646 C CA . ASP A 1 76 ? 0.452 18.443 -4.796 1.00 93.94 76 ASP A CA 1
ATOM 647 C C . ASP A 1 76 ? 1.081 17.035 -4.892 1.00 93.94 76 ASP A C 1
ATOM 649 O O . ASP A 1 76 ? 1.946 16.745 -5.731 1.00 93.94 76 ASP A O 1
ATOM 653 N N . ALA A 1 77 ? 0.638 16.096 -4.051 1.00 94.12 77 ALA A N 1
ATOM 654 C CA . ALA A 1 77 ? 1.119 14.725 -4.103 1.00 94.12 77 ALA A CA 1
ATOM 655 C C . ALA A 1 77 ? 0.720 14.041 -5.417 1.00 94.12 77 ALA A C 1
ATOM 657 O O . ALA A 1 77 ? -0.428 14.091 -5.864 1.00 94.12 77 ALA A O 1
ATOM 658 N N . THR A 1 78 ? 1.657 13.279 -5.991 1.00 93.88 78 THR A N 1
ATOM 659 C CA . THR A 1 78 ? 1.406 12.538 -7.235 1.00 93.88 78 THR A CA 1
ATOM 660 C C . THR A 1 78 ? 0.211 11.586 -7.117 1.00 93.88 78 THR A C 1
ATOM 662 O O . THR A 1 78 ? -0.006 10.955 -6.079 1.00 93.88 78 THR A O 1
ATOM 665 N N . ASN A 1 79 ? -0.508 11.380 -8.223 1.00 93.69 79 ASN A N 1
ATOM 666 C CA . ASN A 1 79 ? -1.624 10.428 -8.291 1.00 93.69 79 ASN A CA 1
ATOM 667 C C . ASN A 1 79 ? -1.228 9.016 -7.811 1.00 93.69 79 ASN A C 1
ATOM 669 O O . ASN A 1 79 ? -1.984 8.347 -7.106 1.00 93.69 79 ASN A O 1
ATOM 673 N N . ALA A 1 80 ? -0.004 8.584 -8.137 1.00 92.44 80 ALA A N 1
ATOM 674 C CA . ALA A 1 80 ? 0.549 7.316 -7.675 1.00 92.44 80 ALA A CA 1
ATOM 675 C C . ALA A 1 80 ? 0.766 7.291 -6.155 1.00 92.44 80 ALA A C 1
ATOM 677 O O . ALA A 1 80 ? 0.551 6.253 -5.528 1.00 92.44 80 ALA A O 1
ATOM 678 N N . ASN A 1 81 ? 1.183 8.406 -5.545 1.00 94.25 81 ASN A N 1
ATOM 679 C CA . ASN A 1 81 ? 1.273 8.502 -4.091 1.00 94.25 81 ASN A CA 1
ATOM 680 C C . ASN A 1 81 ? -0.111 8.321 -3.454 1.00 94.25 81 ASN A C 1
ATOM 682 O O . ASN A 1 81 ? -0.280 7.436 -2.618 1.00 94.25 81 ASN A O 1
ATOM 686 N N . GLN A 1 82 ? -1.110 9.068 -3.927 1.00 95.69 82 GLN A N 1
ATOM 687 C CA . GLN A 1 82 ? -2.484 8.998 -3.420 1.00 95.69 82 GLN A CA 1
ATOM 688 C C . GLN A 1 82 ? -3.060 7.571 -3.510 1.00 95.69 82 GLN A C 1
ATOM 690 O O . GLN A 1 82 ? -3.570 7.034 -2.526 1.00 95.69 82 GLN A O 1
ATOM 695 N N . ALA A 1 83 ? -2.893 6.891 -4.651 1.00 94.62 83 ALA A N 1
ATOM 696 C CA . ALA A 1 83 ? -3.344 5.507 -4.815 1.00 94.62 83 ALA A CA 1
ATOM 697 C C . ALA A 1 83 ? -2.624 4.519 -3.879 1.00 94.62 83 ALA A C 1
ATOM 699 O O . ALA A 1 83 ? -3.269 3.648 -3.287 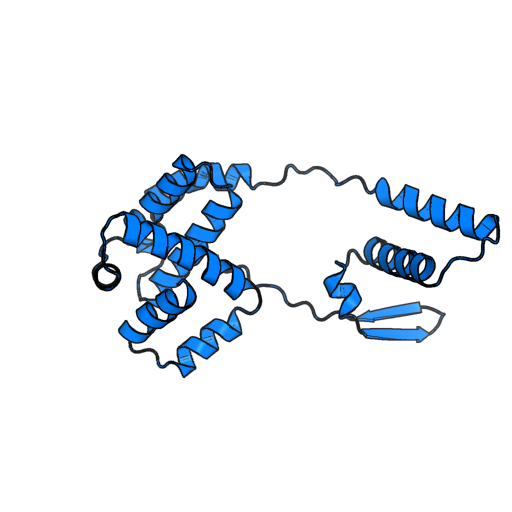1.00 94.62 83 ALA A O 1
ATOM 700 N N . ASN A 1 84 ? -1.306 4.664 -3.704 1.00 94.69 84 ASN A N 1
ATOM 701 C CA . ASN A 1 84 ? -0.541 3.825 -2.779 1.00 94.69 84 ASN A CA 1
ATOM 702 C C . ASN A 1 84 ? -0.932 4.088 -1.311 1.00 94.69 84 ASN A C 1
ATOM 704 O O . ASN A 1 84 ? -0.985 3.139 -0.529 1.00 94.69 84 ASN A O 1
ATOM 708 N N . CYS A 1 85 ? -1.218 5.341 -0.937 1.00 97.00 85 CYS A N 1
ATOM 709 C CA . CYS A 1 85 ? -1.713 5.716 0.391 1.00 97.00 85 CYS A CA 1
ATOM 710 C C . CYS A 1 85 ? -3.076 5.096 0.686 1.00 97.00 85 CYS A C 1
ATOM 712 O O . CYS A 1 85 ? -3.228 4.431 1.711 1.00 97.00 85 CYS A O 1
ATOM 714 N N . ARG A 1 86 ? -4.032 5.220 -0.245 1.00 96.75 86 ARG A N 1
ATOM 715 C CA . ARG A 1 86 ? -5.339 4.564 -0.123 1.00 96.75 86 ARG A CA 1
ATOM 716 C C . ARG A 1 86 ? -5.185 3.061 0.073 1.00 96.75 86 ARG A C 1
ATOM 718 O O . ARG A 1 86 ? -5.781 2.511 0.987 1.00 96.75 86 ARG A O 1
ATOM 725 N N . SER A 1 87 ? -4.389 2.399 -0.768 1.00 95.12 87 SER A N 1
ATOM 726 C CA . SER A 1 87 ? -4.181 0.950 -0.671 1.00 95.12 87 SER A CA 1
ATOM 727 C C . SER A 1 87 ? -3.592 0.552 0.688 1.00 95.12 87 SER A C 1
ATOM 729 O O . SER A 1 87 ? -4.140 -0.324 1.348 1.00 95.12 87 SER A O 1
ATOM 731 N N . ALA A 1 88 ? -2.545 1.243 1.154 1.00 96.88 88 ALA A N 1
ATOM 732 C CA . ALA A 1 88 ? -1.920 0.950 2.443 1.00 96.88 88 ALA A CA 1
ATOM 733 C C . ALA A 1 88 ? -2.895 1.103 3.626 1.00 96.88 88 ALA A C 1
ATOM 735 O O . ALA A 1 88 ? -2.911 0.255 4.518 1.00 96.88 88 ALA A O 1
ATOM 736 N N . LEU A 1 89 ? -3.722 2.155 3.624 1.00 97.50 89 LEU A N 1
ATOM 737 C CA . LEU A 1 89 ? -4.697 2.395 4.689 1.00 97.50 89 LEU A CA 1
ATOM 738 C C . LEU A 1 89 ? -5.893 1.450 4.623 1.00 97.50 89 LEU A C 1
ATOM 740 O O . LEU A 1 89 ? -6.309 0.951 5.665 1.00 97.50 89 LEU A O 1
ATOM 744 N N . CYS A 1 90 ? -6.406 1.143 3.429 1.00 96.44 90 CYS A N 1
ATOM 745 C CA . CYS A 1 90 ? -7.446 0.129 3.277 1.00 96.44 90 CYS A CA 1
ATOM 746 C C . CYS A 1 90 ? -6.992 -1.203 3.879 1.00 96.44 90 CYS A C 1
ATOM 748 O O . CYS A 1 90 ? -7.721 -1.797 4.669 1.00 96.44 90 CYS A O 1
ATOM 750 N N . THR A 1 91 ? -5.770 -1.633 3.562 1.00 95.62 91 THR A N 1
ATOM 751 C CA . THR A 1 91 ? -5.192 -2.862 4.108 1.00 95.62 91 THR A CA 1
ATOM 752 C C . THR A 1 91 ? -5.025 -2.787 5.627 1.00 95.62 91 THR A C 1
ATOM 754 O O . THR A 1 91 ? -5.370 -3.742 6.320 1.00 95.62 91 THR A O 1
ATOM 757 N N . LEU A 1 92 ? -4.548 -1.660 6.172 1.00 96.38 92 LEU A N 1
ATOM 758 C CA . LEU A 1 92 ? -4.427 -1.475 7.623 1.00 96.38 92 LEU A CA 1
ATOM 759 C C . LEU A 1 92 ? -5.787 -1.614 8.323 1.00 96.38 92 LEU A C 1
ATOM 761 O O . LEU A 1 92 ? -5.908 -2.409 9.252 1.00 96.38 92 LEU A O 1
ATOM 765 N N . PHE A 1 93 ? -6.817 -0.898 7.860 1.00 96.62 93 PHE A N 1
ATOM 766 C CA . PHE A 1 93 ? -8.149 -0.947 8.468 1.00 96.62 93 PHE A CA 1
ATOM 767 C C . PHE A 1 93 ? -8.828 -2.313 8.281 1.00 96.62 93 PHE A C 1
ATOM 769 O O . PHE A 1 93 ? -9.481 -2.804 9.203 1.00 96.62 93 PHE A O 1
ATOM 776 N N . GLN A 1 94 ? -8.628 -2.991 7.147 1.00 95.94 94 GLN A N 1
ATOM 777 C CA . GLN A 1 94 ? -9.089 -4.375 6.974 1.00 95.94 94 GLN A CA 1
ATOM 778 C C . GLN A 1 94 ? -8.444 -5.311 7.999 1.00 95.94 94 GLN A C 1
ATOM 780 O O . GLN A 1 94 ? -9.135 -6.095 8.650 1.00 95.94 94 GLN A O 1
ATOM 785 N N . LEU A 1 95 ? -7.127 -5.205 8.193 1.00 94.19 95 LEU A N 1
ATOM 786 C CA . LEU A 1 95 ? -6.408 -6.019 9.171 1.00 94.19 95 LEU A CA 1
ATOM 787 C C . LEU A 1 95 ? -6.722 -5.632 10.621 1.00 94.19 95 LEU A C 1
ATOM 789 O O . LEU A 1 95 ? -6.626 -6.491 11.496 1.00 94.19 95 LEU A O 1
ATOM 793 N N . GLN A 1 96 ? -7.147 -4.394 10.879 1.00 93.81 96 GLN A N 1
ATOM 794 C CA . GLN A 1 96 ? -7.703 -3.962 12.165 1.00 93.81 96 GLN A CA 1
ATOM 795 C C . GLN A 1 96 ? -9.096 -4.569 12.428 1.00 93.81 96 GLN A C 1
ATOM 797 O O . GLN A 1 96 ? -9.497 -4.702 13.581 1.00 93.81 96 GLN A O 1
ATOM 802 N N . GLY A 1 97 ? -9.804 -5.012 11.382 1.00 93.31 97 GLY A N 1
ATOM 803 C CA . GLY A 1 97 ? -11.075 -5.738 11.479 1.00 93.31 97 GLY A CA 1
ATOM 804 C C . GLY A 1 97 ? -12.264 -5.058 10.799 1.00 93.31 97 GLY A C 1
ATOM 805 O O . GLY A 1 97 ? -13.381 -5.570 10.886 1.00 93.31 97 GLY A O 1
ATOM 806 N N . PHE A 1 98 ? -12.064 -3.931 10.113 1.00 95.31 98 PHE A N 1
ATOM 807 C CA . PHE A 1 98 ? -13.135 -3.280 9.361 1.00 95.31 98 PHE A CA 1
ATOM 808 C C . PHE A 1 98 ? -13.484 -4.072 8.097 1.00 95.31 98 PHE A C 1
ATOM 810 O O . PHE A 1 98 ? -12.616 -4.581 7.387 1.00 95.31 98 PHE A O 1
ATOM 817 N N . LYS A 1 99 ? -14.781 -4.147 7.783 1.00 94.06 99 LYS A N 1
ATOM 818 C CA . LYS A 1 99 ? -15.253 -4.769 6.542 1.00 94.06 99 LYS A CA 1
ATOM 819 C C . LYS A 1 99 ? -14.928 -3.885 5.335 1.00 94.06 99 LYS A C 1
ATOM 821 O O . LYS A 1 99 ? -14.966 -2.658 5.441 1.00 94.06 99 LYS A O 1
ATOM 826 N N . LYS A 1 100 ? -14.650 -4.494 4.176 1.00 92.06 100 LYS A N 1
ATOM 827 C CA . LYS A 1 100 ? -14.240 -3.779 2.952 1.00 92.06 100 LYS A CA 1
ATOM 828 C C . LYS A 1 100 ? -15.275 -2.738 2.514 1.00 92.06 100 LYS A C 1
ATOM 830 O O . LYS A 1 100 ? -14.888 -1.666 2.058 1.00 92.06 100 LYS A O 1
ATOM 835 N N . GLU A 1 101 ? -16.561 -3.014 2.714 1.00 90.25 101 GLU A N 1
ATOM 836 C CA . GLU A 1 101 ? -17.667 -2.120 2.348 1.00 90.25 101 GLU A CA 1
ATOM 837 C C . GLU A 1 101 ? -17.668 -0.839 3.188 1.00 90.25 101 GLU A C 1
ATOM 839 O O . GLU A 1 101 ? -17.999 0.223 2.677 1.00 90.25 101 GLU A O 1
ATOM 844 N N . LYS A 1 102 ? -17.241 -0.928 4.455 1.00 92.56 102 LYS A N 1
ATOM 845 C CA . LYS A 1 102 ? -17.159 0.215 5.376 1.00 92.56 102 LYS A CA 1
ATOM 846 C C . LYS A 1 102 ? -15.937 1.102 5.117 1.00 92.56 102 LYS A C 1
ATOM 848 O O . LYS A 1 102 ? -15.902 2.245 5.544 1.00 92.56 102 LYS A O 1
ATOM 853 N N . ILE A 1 103 ? -14.919 0.562 4.453 1.00 95.00 103 ILE A N 1
ATOM 854 C CA . ILE A 1 103 ? -13.674 1.274 4.136 1.00 95.00 103 ILE A CA 1
ATOM 855 C C . ILE A 1 103 ? -13.764 1.925 2.753 1.00 95.00 103 ILE A C 1
ATOM 857 O O . ILE A 1 103 ? -13.256 3.021 2.541 1.00 95.00 103 ILE A O 1
ATOM 861 N N . ASN A 1 104 ? -14.374 1.230 1.790 1.00 91.94 104 ASN A N 1
ATOM 862 C CA . ASN A 1 104 ? -14.396 1.623 0.385 1.00 91.94 104 ASN A CA 1
ATOM 863 C C . ASN A 1 104 ? -15.776 2.121 -0.067 1.00 91.94 104 ASN A C 1
ATOM 865 O O . ASN A 1 104 ? -16.315 1.636 -1.070 1.00 91.94 104 ASN A O 1
ATOM 869 N N . GLY A 1 105 ? -16.342 3.068 0.675 1.00 92.31 105 GLY A N 1
ATOM 870 C CA . GLY A 1 105 ? -17.621 3.669 0.328 1.00 92.31 105 GLY A CA 1
ATOM 871 C C . GLY A 1 105 ? -17.546 4.654 -0.842 1.00 92.31 105 GLY A C 1
ATOM 872 O O . GLY A 1 105 ? -16.540 4.785 -1.552 1.00 92.31 105 GLY A O 1
ATOM 873 N N . VAL A 1 106 ? -18.684 5.296 -1.099 1.00 93.12 106 VAL A N 1
ATOM 874 C CA . VAL A 1 106 ? -18.922 6.075 -2.320 1.00 93.12 106 VAL A CA 1
ATOM 875 C C . VAL A 1 106 ? -18.083 7.351 -2.358 1.00 93.12 106 VAL A C 1
ATOM 877 O O . VAL A 1 106 ? -17.600 7.713 -3.432 1.00 93.12 106 VAL A O 1
ATOM 880 N N . ALA A 1 107 ? -17.879 8.025 -1.224 1.00 92.62 107 ALA A N 1
ATOM 881 C CA . ALA A 1 107 ? -17.140 9.283 -1.184 1.00 92.62 107 ALA A CA 1
ATOM 882 C C . ALA A 1 107 ? -15.671 9.051 -1.554 1.00 92.62 107 ALA A C 1
ATOM 884 O O . ALA A 1 107 ? -15.143 9.713 -2.455 1.00 92.62 107 ALA A O 1
ATOM 885 N N . LEU A 1 108 ? -15.042 8.033 -0.956 1.00 94.56 108 LEU A N 1
ATOM 886 C CA . LEU A 1 108 ? -13.668 7.658 -1.289 1.00 94.56 108 LEU A CA 1
ATOM 887 C C . LEU A 1 108 ? -13.537 7.232 -2.758 1.00 94.56 108 LEU A C 1
ATOM 889 O O . LEU A 1 108 ? -12.554 7.570 -3.419 1.00 94.56 108 LEU A O 1
ATOM 893 N N . GLN A 1 109 ? -14.529 6.524 -3.304 1.00 93.44 109 GLN A N 1
ATOM 894 C CA . GLN A 1 109 ? -14.537 6.171 -4.725 1.00 93.44 109 GLN A CA 1
ATOM 895 C C . GLN A 1 109 ? -14.571 7.403 -5.637 1.00 93.44 109 GLN A C 1
ATOM 897 O O . GLN A 1 109 ? -13.864 7.410 -6.645 1.00 93.44 109 GLN A O 1
ATOM 902 N N . GLN A 1 110 ? -15.349 8.442 -5.303 1.00 94.12 110 GLN A N 1
ATOM 903 C CA . GLN A 1 110 ? -15.383 9.677 -6.097 1.00 94.12 110 GLN A CA 1
ATOM 904 C C . GLN A 1 110 ? -14.054 10.432 -6.035 1.00 94.12 110 GLN A C 1
ATOM 906 O O . GLN A 1 110 ? -13.530 10.795 -7.088 1.00 94.12 110 GLN A O 1
ATOM 911 N N . ILE A 1 111 ? -13.477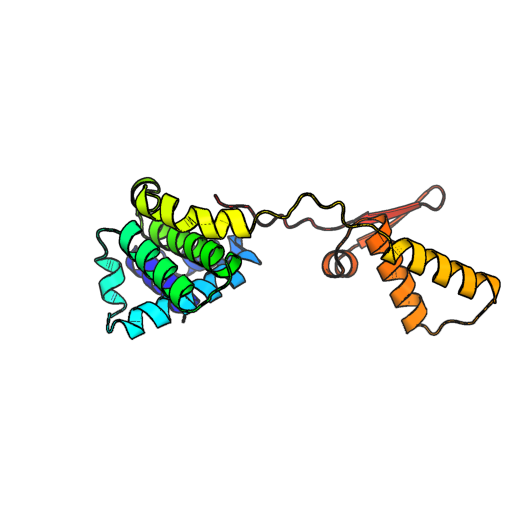 10.598 -4.838 1.00 93.62 111 ILE A N 1
ATOM 912 C CA . ILE A 1 111 ? -12.180 11.272 -4.637 1.00 93.62 111 ILE A CA 1
ATOM 913 C C . ILE A 1 111 ? -11.091 10.599 -5.481 1.00 93.62 111 ILE A C 1
ATOM 915 O O . ILE A 1 111 ? -10.308 11.251 -6.168 1.00 93.62 111 ILE A O 1
ATOM 919 N N . MET A 1 112 ? -11.092 9.268 -5.523 1.00 94.69 112 MET A N 1
ATOM 920 C CA . MET A 1 112 ? -10.068 8.511 -6.236 1.00 94.69 112 MET A CA 1
ATOM 921 C C . MET A 1 112 ? -10.195 8.514 -7.761 1.00 94.69 112 MET A C 1
ATOM 923 O O . MET A 1 112 ? -9.258 8.064 -8.425 1.00 94.69 112 MET A O 1
ATOM 927 N N . LYS A 1 113 ? -11.289 9.015 -8.352 1.00 92.69 113 LYS A N 1
ATOM 928 C CA . LYS A 1 113 ? -11.463 9.006 -9.816 1.00 92.69 113 LYS A CA 1
ATOM 929 C C . LYS A 1 113 ? -10.372 9.790 -10.538 1.00 92.69 113 LYS A C 1
ATOM 931 O O . LYS A 1 113 ? -9.833 9.296 -11.527 1.00 92.69 113 LYS A O 1
ATOM 936 N N . LYS A 1 114 ? -10.035 10.988 -10.054 1.00 88.50 114 LYS A N 1
ATOM 937 C CA . LYS A 1 114 ? -9.026 11.855 -10.681 1.00 88.50 114 LYS A CA 1
ATOM 938 C C . LYS A 1 114 ? -7.618 11.247 -10.579 1.00 88.50 114 LYS A C 1
ATOM 940 O O . LYS A 1 114 ? -6.995 11.082 -11.632 1.00 88.50 114 LYS A O 1
ATOM 945 N N . PRO A 1 115 ? -7.144 10.795 -9.400 1.00 88.12 115 PRO A N 1
ATOM 946 C CA . PRO A 1 115 ? -5.873 10.082 -9.301 1.00 88.12 115 PRO A CA 1
ATOM 947 C C . PRO A 1 115 ? -5.817 8.825 -10.169 1.00 88.12 115 PRO A C 1
ATOM 949 O O . PRO A 1 115 ? -4.841 8.604 -10.882 1.00 88.12 115 PRO A O 1
ATOM 952 N N . GLN A 1 116 ? -6.884 8.021 -10.180 1.00 88.75 116 GLN A N 1
ATOM 953 C CA . GLN A 1 116 ? -6.940 6.820 -11.012 1.00 88.75 116 GLN A CA 1
ATOM 954 C C . GLN A 1 116 ? -6.880 7.149 -12.505 1.00 88.75 116 GLN A C 1
ATOM 956 O O . GLN A 1 116 ? -6.145 6.491 -13.239 1.00 88.75 116 GLN A O 1
ATOM 961 N N . ALA A 1 117 ? -7.619 8.162 -12.963 1.00 87.56 117 ALA A N 1
ATOM 962 C CA . ALA A 1 117 ? -7.592 8.600 -14.354 1.00 87.56 117 ALA A CA 1
ATOM 963 C C . ALA A 1 117 ? -6.198 9.098 -14.756 1.00 87.56 117 ALA A C 1
ATOM 965 O O . ALA A 1 117 ? -5.686 8.687 -15.793 1.00 87.56 117 ALA A O 1
ATOM 966 N N . GLY A 1 118 ? -5.551 9.903 -13.908 1.00 84.44 118 GLY A N 1
ATOM 967 C CA . GLY A 1 118 ? -4.207 10.420 -14.162 1.00 84.44 118 GLY A CA 1
ATOM 968 C C . GLY A 1 118 ? -3.089 9.373 -14.078 1.00 84.44 118 GLY A C 1
ATOM 969 O O . GLY A 1 118 ? -1.972 9.645 -14.504 1.00 84.44 118 GLY A O 1
ATOM 970 N N . MET A 1 119 ? -3.364 8.180 -13.543 1.00 86.12 119 MET A N 1
ATOM 971 C CA . MET A 1 119 ? -2.445 7.034 -13.569 1.00 86.12 119 MET A CA 1
ATOM 972 C C . MET A 1 119 ? -2.639 6.123 -14.782 1.00 86.12 119 MET A C 1
ATOM 974 O O . MET A 1 119 ? -1.807 5.242 -15.014 1.00 86.12 119 MET A O 1
ATOM 978 N N . ARG A 1 120 ? -3.725 6.286 -15.549 1.00 80.31 120 ARG A N 1
ATOM 979 C CA . ARG A 1 120 ? -3.918 5.509 -16.775 1.00 80.31 120 ARG A CA 1
ATOM 980 C C . ARG A 1 120 ? -2.806 5.887 -17.739 1.00 80.31 120 ARG A C 1
ATOM 982 O O . ARG A 1 120 ? -2.712 7.036 -18.167 1.00 80.31 120 ARG A O 1
ATOM 989 N N . LYS A 1 121 ? -1.959 4.916 -18.085 1.00 64.44 121 LYS A N 1
ATOM 990 C CA . LYS A 1 121 ? -1.008 5.111 -19.174 1.00 64.44 121 LYS A CA 1
ATOM 991 C C . LYS A 1 121 ? -1.820 5.418 -20.436 1.00 64.44 121 LYS A C 1
ATOM 993 O O . LYS A 1 121 ? -2.741 4.650 -20.733 1.00 64.44 121 LYS A O 1
ATOM 998 N N . PRO A 1 122 ? -1.522 6.497 -21.182 1.00 61.09 122 PRO A N 1
ATOM 999 C CA . PRO A 1 122 ? -2.004 6.567 -22.549 1.00 61.09 122 PRO A CA 1
ATOM 1000 C C . PRO A 1 122 ? -1.507 5.302 -23.250 1.00 61.09 122 PRO A C 1
ATOM 1002 O O . PRO A 1 122 ? -0.365 4.888 -23.031 1.00 61.09 122 PRO A O 1
ATOM 1005 N N . ILE A 1 123 ? -2.363 4.665 -24.048 1.00 54.47 123 ILE A N 1
ATOM 1006 C CA . ILE A 1 123 ? -1.951 3.568 -24.925 1.00 54.47 123 ILE A CA 1
ATOM 1007 C C . ILE A 1 123 ? -1.062 4.210 -25.994 1.00 54.47 123 ILE A C 1
ATOM 1009 O O . ILE A 1 123 ? -1.515 4.595 -27.065 1.00 54.47 123 ILE A O 1
ATOM 1013 N N . LYS A 1 124 ? 0.195 4.450 -25.640 1.00 53.41 124 LYS A N 1
ATOM 1014 C CA . LYS A 1 124 ? 1.266 4.749 -26.569 1.00 53.41 124 LYS A CA 1
ATOM 1015 C C . LYS A 1 124 ? 2.111 3.496 -26.592 1.00 53.41 124 LYS A C 1
ATOM 1017 O O . LYS A 1 124 ? 2.634 3.082 -25.561 1.00 53.41 124 LYS A O 1
ATOM 1022 N N . GLU A 1 125 ? 2.183 2.886 -27.763 1.00 52.59 125 GLU A N 1
ATOM 1023 C CA . GLU A 1 125 ? 3.250 1.955 -28.086 1.00 52.59 125 GLU A CA 1
ATOM 1024 C C . GLU A 1 125 ? 4.561 2.683 -27.752 1.00 52.59 125 GLU A C 1
ATOM 1026 O O . GLU A 1 125 ? 4.855 3.736 -28.326 1.00 52.59 125 GLU A O 1
ATOM 1031 N N . GLU A 1 126 ? 5.290 2.222 -26.734 1.00 55.56 126 GLU A N 1
ATOM 1032 C CA . GLU A 1 126 ? 6.632 2.738 -26.476 1.00 55.56 126 GLU A CA 1
ATOM 1033 C C . GLU A 1 126 ? 7.466 2.328 -27.691 1.00 55.56 126 GLU A C 1
ATOM 1035 O O . GLU A 1 126 ? 7.831 1.163 -27.836 1.00 55.56 126 GLU A O 1
ATOM 1040 N N . GLN A 1 127 ? 7.687 3.266 -28.620 1.00 55.34 127 GLN A N 1
ATOM 1041 C CA . GLN A 1 127 ? 8.512 3.003 -29.791 1.00 55.34 127 GLN A CA 1
ATOM 1042 C C . GLN A 1 127 ? 9.874 2.503 -29.315 1.00 55.34 127 GLN A C 1
ATOM 1044 O O . GLN A 1 127 ? 10.599 3.195 -28.600 1.00 55.34 127 GLN A O 1
ATOM 1049 N N . ILE A 1 128 ? 10.237 1.308 -29.771 1.00 59.28 128 ILE A N 1
ATOM 1050 C CA . ILE A 1 128 ? 11.481 0.599 -29.459 1.00 59.28 128 ILE A CA 1
ATOM 1051 C C . ILE A 1 128 ? 12.698 1.282 -30.141 1.00 59.28 128 ILE A C 1
ATOM 1053 O O . ILE A 1 128 ? 13.749 0.681 -30.334 1.00 59.28 128 ILE A O 1
ATOM 1057 N N . GLY A 1 129 ? 12.605 2.570 -30.502 1.00 58.84 129 GLY A N 1
ATOM 1058 C CA . GLY A 1 129 ? 13.613 3.292 -31.289 1.00 58.84 129 GLY A CA 1
ATOM 1059 C C . GLY A 1 129 ? 15.012 3.301 -30.660 1.00 58.84 129 GLY A C 1
ATOM 1060 O O . GLY A 1 129 ? 16.012 3.301 -31.375 1.00 58.84 129 GLY A O 1
ATOM 1061 N N . ASN A 1 130 ? 15.100 3.211 -29.330 1.00 67.81 130 ASN A N 1
ATOM 1062 C CA . ASN A 1 130 ? 16.378 3.102 -28.619 1.00 67.81 130 ASN A CA 1
ATOM 1063 C C . ASN A 1 130 ? 17.077 1.747 -28.846 1.00 67.81 130 ASN A C 1
ATOM 1065 O O . ASN A 1 130 ? 18.301 1.657 -28.764 1.00 67.81 130 ASN A O 1
ATOM 1069 N N . TYR A 1 131 ? 16.328 0.689 -29.154 1.00 74.75 131 TYR A N 1
ATOM 1070 C CA . TYR A 1 131 ? 16.884 -0.641 -29.391 1.00 74.75 131 TYR A CA 1
ATOM 1071 C C . TYR A 1 131 ? 17.475 -0.777 -30.796 1.00 74.75 131 TYR A C 1
ATOM 1073 O O . TYR A 1 131 ? 18.562 -1.327 -30.948 1.00 74.75 131 TYR A O 1
ATOM 1081 N N . ASP A 1 132 ? 16.838 -0.197 -31.817 1.00 80.19 132 ASP A N 1
ATOM 1082 C CA . ASP A 1 132 ? 17.405 -0.160 -33.172 1.00 80.19 132 ASP A CA 1
ATOM 1083 C C . ASP A 1 132 ? 18.738 0.600 -33.205 1.00 80.19 132 ASP A C 1
ATOM 1085 O O . ASP A 1 132 ? 19.669 0.223 -33.921 1.00 80.19 132 ASP A O 1
ATOM 1089 N N . GLN A 1 133 ? 18.856 1.663 -32.402 1.00 82.44 133 GLN A N 1
ATOM 1090 C CA . GLN A 1 133 ? 20.112 2.389 -32.214 1.00 82.44 133 GLN A CA 1
ATOM 1091 C C . GLN A 1 133 ? 21.180 1.518 -31.541 1.00 82.44 133 GLN A C 1
ATOM 1093 O O . GLN A 1 133 ? 22.323 1.503 -31.999 1.00 82.44 133 GLN A O 1
ATOM 1098 N N . LEU A 1 134 ? 20.809 0.752 -30.509 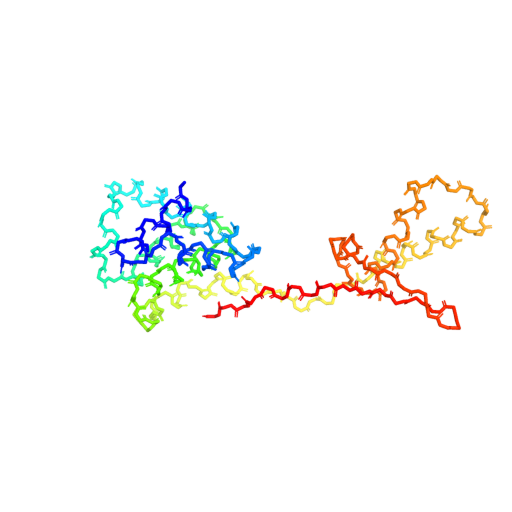1.00 82.56 134 LEU A N 1
ATOM 1099 C CA . LEU A 1 134 ? 21.705 -0.200 -29.855 1.00 82.56 134 LEU A CA 1
ATOM 1100 C C . LEU A 1 134 ? 22.192 -1.278 -30.836 1.00 82.56 134 LEU A C 1
ATOM 1102 O O . LEU A 1 134 ? 23.394 -1.519 -30.925 1.00 82.56 134 LEU A O 1
ATOM 1106 N N . LEU A 1 135 ? 21.296 -1.881 -31.623 1.00 83.94 135 LEU A N 1
ATOM 1107 C CA . LEU A 1 135 ? 21.663 -2.888 -32.623 1.00 83.94 135 LEU A CA 1
ATOM 1108 C C . LEU A 1 135 ? 22.601 -2.317 -33.694 1.00 83.94 135 LEU A C 1
ATOM 1110 O O . LEU A 1 135 ? 23.589 -2.960 -34.055 1.00 83.94 135 LEU A O 1
ATOM 1114 N N . 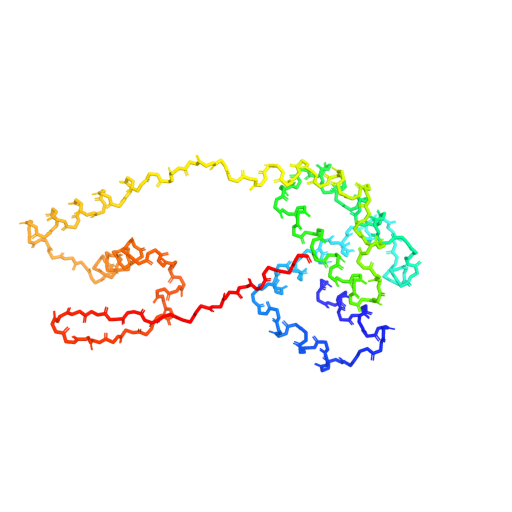LYS A 1 136 ? 22.345 -1.090 -34.169 1.00 87.19 136 LYS A N 1
ATOM 1115 C CA . LYS A 1 136 ? 23.244 -0.386 -35.099 1.00 87.19 136 LYS A CA 1
ATOM 1116 C C . LYS A 1 136 ? 24.615 -0.124 -34.477 1.00 87.19 136 LYS A C 1
ATOM 1118 O O . LYS A 1 136 ? 25.625 -0.335 -35.141 1.00 87.19 136 LYS A O 1
ATOM 1123 N N . TYR A 1 137 ? 24.666 0.298 -33.214 1.00 83.75 137 TYR A N 1
ATOM 1124 C CA . TYR A 1 137 ? 25.919 0.514 -32.492 1.00 83.75 137 TYR A CA 1
ATOM 1125 C C . TYR A 1 137 ? 26.736 -0.779 -32.362 1.00 83.75 137 TYR A C 1
ATOM 1127 O O . TYR A 1 137 ? 27.923 -0.787 -32.692 1.00 83.75 137 TYR A O 1
ATOM 1135 N N . ILE A 1 138 ? 26.092 -1.881 -31.960 1.00 83.56 138 ILE A N 1
ATOM 1136 C CA . ILE A 1 138 ? 26.721 -3.205 -31.845 1.00 83.56 138 ILE A CA 1
ATOM 1137 C C . ILE A 1 138 ? 27.285 -3.644 -33.199 1.00 83.56 138 ILE A C 1
ATOM 1139 O O . ILE A 1 138 ? 28.449 -4.040 -33.284 1.00 83.56 138 ILE A O 1
ATOM 1143 N N . LYS A 1 139 ? 26.483 -3.524 -34.265 1.00 84.75 139 LYS A N 1
ATOM 1144 C CA . LYS A 1 139 ? 26.898 -3.882 -35.623 1.00 84.75 139 LYS A CA 1
ATOM 1145 C C . LYS A 1 139 ? 28.105 -3.060 -36.078 1.00 84.75 139 LYS A C 1
ATOM 1147 O O . LYS A 1 139 ? 29.101 -3.637 -36.493 1.00 84.75 139 LYS A O 1
ATOM 1152 N N . ASN A 1 140 ? 28.070 -1.739 -35.904 1.00 86.12 140 ASN A N 1
ATOM 1153 C CA . ASN A 1 140 ? 29.175 -0.857 -36.288 1.00 86.12 140 ASN A CA 1
ATOM 1154 C C . ASN A 1 140 ? 30.480 -1.191 -35.548 1.00 86.12 140 ASN A C 1
ATOM 1156 O O . ASN A 1 140 ? 31.543 -1.214 -36.164 1.00 86.12 140 ASN A O 1
ATOM 1160 N N . LYS A 1 141 ? 30.418 -1.470 -34.238 1.00 82.19 141 LYS A N 1
ATOM 1161 C CA . LYS A 1 141 ? 31.599 -1.860 -33.448 1.00 82.19 141 LYS A CA 1
ATOM 1162 C C . LYS A 1 141 ? 32.164 -3.215 -33.883 1.00 82.19 141 LYS A C 1
ATOM 1164 O O . LYS A 1 141 ? 33.384 -3.358 -33.962 1.00 82.19 141 LYS A O 1
ATOM 1169 N N . SER A 1 142 ? 31.287 -4.169 -34.203 1.00 81.12 142 SER A N 1
ATOM 1170 C CA . SER A 1 142 ? 31.662 -5.480 -34.744 1.00 81.12 142 SER A CA 1
ATOM 1171 C C . SER A 1 142 ? 32.332 -5.357 -36.115 1.00 81.12 142 SER A C 1
ATOM 1173 O O . SER A 1 142 ? 33.413 -5.906 -36.321 1.00 81.12 142 SER A O 1
ATOM 1175 N N . ASP A 1 143 ? 31.725 -4.605 -37.036 1.00 82.62 143 ASP A N 1
ATOM 1176 C CA . ASP A 1 143 ? 32.219 -4.421 -38.407 1.00 82.62 143 ASP A CA 1
ATOM 1177 C C . ASP A 1 143 ? 33.589 -3.723 -38.423 1.00 82.62 143 ASP A C 1
ATOM 1179 O O . ASP A 1 143 ? 34.472 -4.076 -39.205 1.00 82.62 143 ASP A O 1
ATOM 1183 N N . GLN A 1 144 ? 33.805 -2.778 -37.504 1.00 81.50 144 GLN A N 1
ATOM 1184 C CA . GLN A 1 144 ? 35.076 -2.068 -37.336 1.00 81.50 144 GLN A CA 1
ATOM 1185 C C . GLN A 1 144 ? 36.139 -2.868 -36.557 1.00 81.50 144 GLN A C 1
ATOM 1187 O O . GLN A 1 144 ? 37.237 -2.356 -36.346 1.00 81.50 144 GLN A O 1
ATOM 1192 N N . LYS A 1 145 ? 35.837 -4.103 -36.115 1.00 78.44 145 LYS A N 1
ATOM 1193 C CA . LYS A 1 145 ? 36.705 -4.944 -35.263 1.00 78.44 145 LYS A CA 1
ATOM 1194 C C . LYS A 1 145 ? 37.264 -4.197 -34.042 1.00 78.44 145 LYS A C 1
ATOM 1196 O O . LYS A 1 145 ? 38.391 -4.448 -33.615 1.00 78.44 145 LYS A O 1
ATOM 1201 N N . VAL A 1 146 ? 36.490 -3.262 -33.487 1.00 78.88 146 VAL A N 1
ATOM 1202 C CA . VAL A 1 146 ? 36.920 -2.472 -32.328 1.00 78.88 146 VAL A CA 1
ATOM 1203 C C . VAL A 1 146 ? 36.952 -3.381 -31.109 1.00 78.88 146 VAL A C 1
ATOM 1205 O O . VAL A 1 146 ? 35.959 -4.032 -30.785 1.00 78.88 146 VAL A O 1
ATOM 1208 N N . GLN A 1 147 ? 38.086 -3.406 -30.414 1.00 81.44 147 GLN A N 1
ATOM 1209 C CA . GLN A 1 147 ? 38.199 -4.118 -29.152 1.00 81.44 147 GLN A CA 1
ATOM 1210 C C . GLN A 1 147 ? 37.430 -3.336 -28.082 1.00 81.44 147 GLN A C 1
ATOM 1212 O O . GLN A 1 147 ? 37.753 -2.186 -27.790 1.00 81.44 147 GLN A O 1
ATOM 1217 N N . LEU A 1 148 ? 36.372 -3.941 -27.550 1.00 82.62 148 LEU A N 1
ATOM 1218 C CA . LEU A 1 148 ? 35.578 -3.352 -26.477 1.00 82.62 148 LEU A CA 1
ATOM 1219 C C . LEU A 1 148 ? 36.260 -3.599 -25.135 1.00 82.62 148 LEU A C 1
ATOM 1221 O O . LEU A 1 148 ? 36.839 -4.667 -24.916 1.00 82.62 148 LEU A O 1
ATOM 1225 N N . SER A 1 149 ? 36.142 -2.639 -24.219 1.00 88.88 149 SER A N 1
ATOM 1226 C CA . SER A 1 149 ? 36.435 -2.911 -22.815 1.00 88.88 149 SER A CA 1
ATOM 1227 C C . SER A 1 149 ? 35.448 -3.937 -22.248 1.00 88.88 149 SER A C 1
ATOM 1229 O O . SER A 1 149 ? 34.330 -4.102 -22.744 1.00 88.88 149 SER A O 1
ATOM 1231 N N . GLU A 1 150 ? 35.838 -4.613 -21.169 1.00 87.69 150 GLU A N 1
ATOM 1232 C CA . GLU A 1 150 ? 34.981 -5.586 -20.484 1.00 87.69 150 GLU A CA 1
ATOM 1233 C C . GLU A 1 150 ? 33.653 -4.960 -20.020 1.00 87.69 150 GLU A C 1
ATOM 1235 O O . GLU A 1 150 ? 32.592 -5.569 -20.155 1.00 87.69 150 GLU A O 1
ATOM 1240 N N . ILE A 1 151 ? 33.695 -3.706 -19.555 1.00 89.75 151 ILE A N 1
ATOM 1241 C CA . ILE A 1 151 ? 32.518 -2.955 -19.102 1.00 89.75 151 ILE A CA 1
ATOM 1242 C C . ILE A 1 151 ? 31.572 -2.662 -20.270 1.00 89.75 151 ILE A C 1
ATOM 1244 O O . ILE A 1 151 ? 30.363 -2.868 -20.152 1.00 89.75 151 ILE A O 1
ATOM 1248 N N . GLU A 1 152 ? 32.102 -2.204 -21.406 1.00 85.62 152 GLU A N 1
ATOM 1249 C CA . GLU A 1 152 ? 31.293 -1.950 -22.603 1.00 85.62 152 GLU A CA 1
ATOM 1250 C C . GLU A 1 152 ? 30.670 -3.240 -23.137 1.00 85.62 152 GLU A C 1
ATOM 1252 O O . GLU A 1 152 ? 29.486 -3.262 -23.477 1.00 85.62 152 GLU A O 1
ATOM 1257 N N . PHE A 1 153 ? 31.446 -4.326 -23.170 1.00 87.00 153 PHE A N 1
ATOM 1258 C CA . PHE A 1 153 ? 30.966 -5.632 -23.600 1.00 87.00 153 PHE A CA 1
ATOM 1259 C C . PHE A 1 153 ? 29.833 -6.136 -22.698 1.00 87.00 153 PHE A C 1
ATOM 1261 O O . PHE A 1 153 ? 28.771 -6.523 -23.190 1.00 87.00 153 PHE A O 1
ATOM 1268 N N . LEU A 1 154 ? 30.012 -6.065 -21.377 1.00 88.94 154 LEU A N 1
ATOM 1269 C CA . LEU A 1 154 ? 28.995 -6.470 -20.410 1.00 88.94 154 LEU A CA 1
ATOM 1270 C C . LEU A 1 154 ? 27.726 -5.612 -20.522 1.00 88.94 154 LEU A C 1
ATOM 1272 O O . LEU A 1 154 ? 26.617 -6.151 -20.515 1.00 88.94 154 LEU A O 1
ATOM 1276 N N . GLY A 1 155 ? 27.876 -4.294 -20.682 1.00 88.44 155 GLY A N 1
ATOM 1277 C CA . GLY A 1 155 ? 26.757 -3.373 -20.887 1.00 88.44 155 GLY A CA 1
ATOM 1278 C C . GLY A 1 155 ? 25.934 -3.720 -22.130 1.00 88.44 155 GLY A C 1
ATOM 1279 O O . GLY A 1 155 ? 24.705 -3.773 -22.059 1.00 88.44 155 GLY A O 1
ATOM 1280 N N . ILE A 1 156 ? 26.602 -4.043 -23.243 1.00 86.69 156 ILE A N 1
ATOM 1281 C CA . ILE A 1 156 ? 25.955 -4.500 -24.480 1.00 86.69 156 ILE A CA 1
ATOM 1282 C C . ILE A 1 156 ? 25.200 -5.812 -24.258 1.00 86.69 156 ILE A C 1
ATOM 1284 O O . ILE A 1 156 ? 24.041 -5.919 -24.663 1.00 86.69 156 ILE A O 1
ATOM 1288 N N . VAL A 1 157 ? 25.820 -6.804 -23.612 1.00 87.62 157 VAL A N 1
ATOM 1289 C CA . VAL A 1 157 ? 25.194 -8.111 -23.356 1.00 87.62 157 VAL A CA 1
ATOM 1290 C C . VAL A 1 157 ? 23.934 -7.951 -22.507 1.00 87.62 157 VAL A C 1
ATOM 1292 O O . VAL A 1 157 ? 22.879 -8.465 -22.877 1.00 87.62 157 VAL A O 1
ATOM 1295 N N . ILE A 1 158 ? 24.009 -7.190 -21.412 1.00 88.94 158 ILE A N 1
ATOM 1296 C CA . ILE A 1 158 ? 22.863 -6.937 -20.531 1.00 88.94 158 ILE A CA 1
ATOM 1297 C C . ILE A 1 158 ? 21.748 -6.213 -21.290 1.00 88.94 158 ILE A C 1
ATOM 1299 O O . ILE A 1 158 ? 20.603 -6.661 -21.251 1.00 88.94 158 ILE A O 1
ATOM 1303 N N . ALA A 1 159 ? 22.067 -5.143 -22.022 1.00 86.88 159 ALA A N 1
ATOM 1304 C CA . ALA A 1 159 ? 21.078 -4.390 -22.793 1.00 86.88 159 ALA A CA 1
ATOM 1305 C C . ALA A 1 159 ? 20.414 -5.249 -23.885 1.00 86.88 159 ALA A C 1
ATOM 1307 O O . ALA A 1 159 ? 19.210 -5.143 -24.118 1.00 86.88 159 ALA A O 1
ATOM 1308 N N . THR A 1 160 ? 21.178 -6.150 -24.507 1.00 87.00 160 THR A N 1
ATOM 1309 C CA . THR A 1 160 ? 20.686 -7.080 -25.532 1.00 87.00 160 THR A CA 1
ATOM 1310 C C . THR A 1 160 ? 19.746 -8.125 -24.933 1.00 87.00 160 THR A C 1
ATOM 1312 O O . THR A 1 160 ? 18.668 -8.351 -25.483 1.00 87.00 160 THR A O 1
ATOM 1315 N N . ILE A 1 161 ? 20.103 -8.718 -23.786 1.00 87.69 161 ILE A N 1
ATOM 1316 C CA . ILE A 1 161 ? 19.229 -9.643 -23.048 1.00 87.69 161 ILE A CA 1
ATOM 1317 C C . ILE A 1 161 ? 17.938 -8.921 -22.662 1.00 87.69 161 ILE A C 1
ATOM 1319 O O . ILE A 1 161 ? 16.862 -9.388 -23.018 1.00 87.69 161 ILE A O 1
ATOM 1323 N N . MET A 1 162 ? 18.039 -7.755 -22.016 1.00 87.12 162 MET A N 1
ATOM 1324 C CA . MET A 1 162 ? 16.877 -6.960 -21.609 1.00 87.12 162 MET A CA 1
ATOM 1325 C C . MET A 1 162 ? 15.963 -6.618 -22.793 1.00 87.12 162 MET A C 1
ATOM 1327 O O . MET A 1 162 ? 14.745 -6.722 -22.664 1.00 87.12 162 MET A O 1
ATOM 1331 N N . GLY A 1 163 ? 16.532 -6.259 -23.948 1.00 83.94 163 GLY A N 1
ATOM 1332 C CA . GLY A 1 163 ? 15.767 -5.938 -25.151 1.00 83.94 163 GLY A CA 1
ATOM 1333 C C . GLY A 1 163 ? 15.062 -7.142 -25.786 1.00 83.94 163 GLY A C 1
ATOM 1334 O O . GLY A 1 163 ? 13.891 -7.030 -26.136 1.00 83.94 163 GLY A O 1
ATOM 1335 N N . TYR A 1 164 ? 15.719 -8.305 -25.887 1.00 82.81 164 TYR A N 1
ATOM 1336 C CA . TYR A 1 164 ? 15.113 -9.506 -26.488 1.00 82.81 164 TYR A CA 1
ATOM 1337 C C . TYR A 1 164 ? 14.137 -10.235 -25.560 1.00 82.81 164 TYR A C 1
ATOM 1339 O O . TYR A 1 164 ? 13.182 -10.844 -26.035 1.00 82.81 164 TYR A O 1
ATOM 1347 N N . SER A 1 165 ? 14.379 -10.217 -24.248 1.00 82.19 165 SER A N 1
ATOM 1348 C CA . SER A 1 165 ? 13.561 -10.952 -23.277 1.00 82.19 165 SER A CA 1
ATOM 1349 C C . SER A 1 165 ? 12.566 -10.069 -22.530 1.00 82.19 165 SER A C 1
ATOM 1351 O O . SER A 1 165 ? 11.815 -10.583 -21.703 1.00 82.19 165 SER A O 1
ATOM 1353 N N . THR A 1 166 ? 12.572 -8.751 -22.761 1.00 80.19 166 THR A N 1
ATOM 1354 C CA . THR A 1 166 ? 11.781 -7.744 -22.022 1.00 80.19 166 THR A CA 1
ATOM 1355 C C . THR A 1 166 ? 12.005 -7.751 -20.502 1.00 80.19 166 THR A C 1
ATOM 1357 O O . THR A 1 166 ? 11.193 -7.230 -19.738 1.00 80.19 166 THR A O 1
ATOM 1360 N N . LEU A 1 167 ? 13.117 -8.339 -20.048 1.00 84.81 167 LEU A N 1
ATOM 1361 C CA . LEU A 1 167 ? 13.450 -8.428 -18.627 1.00 84.81 167 LEU A CA 1
ATOM 1362 C C . LEU A 1 167 ? 13.998 -7.090 -18.127 1.00 84.81 167 LEU A C 1
ATOM 1364 O O . LEU A 1 167 ? 14.751 -6.399 -18.814 1.00 84.81 167 LEU A O 1
ATOM 1368 N N . ARG A 1 168 ? 13.674 -6.745 -16.884 1.00 84.81 168 ARG A N 1
ATOM 1369 C CA . ARG A 1 168 ? 14.287 -5.631 -16.156 1.00 84.81 168 ARG A CA 1
ATOM 1370 C C . ARG A 1 168 ? 15.695 -6.008 -15.712 1.00 84.81 168 ARG A C 1
ATOM 1372 O O . ARG A 1 168 ? 15.994 -7.174 -15.466 1.00 84.81 168 ARG A O 1
ATOM 1379 N N . LEU A 1 169 ? 16.534 -4.999 -15.478 1.00 87.06 169 LEU A N 1
ATOM 1380 C CA . LEU A 1 169 ? 17.915 -5.193 -15.023 1.00 87.06 169 LEU A CA 1
ATOM 1381 C C . LEU A 1 169 ? 18.014 -6.087 -13.775 1.00 87.06 169 LEU A C 1
ATOM 1383 O O . LEU A 1 169 ? 18.876 -6.955 -13.705 1.00 87.06 169 LEU A O 1
ATOM 1387 N N . ILE A 1 170 ? 17.103 -5.917 -12.809 1.00 83.56 170 ILE A N 1
ATOM 1388 C CA . ILE A 1 170 ? 17.080 -6.738 -11.588 1.00 83.56 170 ILE A CA 1
ATOM 1389 C C . ILE A 1 170 ? 16.752 -8.211 -11.870 1.00 83.56 170 ILE A C 1
ATOM 1391 O O . ILE A 1 170 ? 17.246 -9.098 -11.177 1.00 83.56 170 ILE A O 1
ATOM 1395 N N . GLU A 1 171 ? 15.938 -8.482 -12.889 1.00 87.00 171 GLU A N 1
ATOM 1396 C CA . GLU A 1 171 ? 15.574 -9.838 -13.295 1.00 87.00 171 GLU A CA 1
ATOM 1397 C C . GLU A 1 171 ? 16.736 -10.499 -14.034 1.00 87.00 171 GLU A C 1
ATOM 1399 O O . GLU A 1 171 ? 17.030 -11.658 -13.762 1.00 87.00 171 GLU A O 1
ATOM 1404 N N . VAL A 1 172 ? 17.449 -9.747 -14.883 1.00 88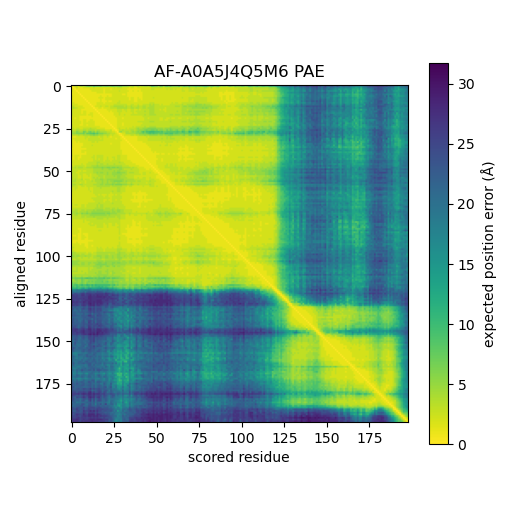.88 172 VAL A N 1
ATOM 1405 C CA . VAL A 1 172 ? 18.689 -10.205 -15.532 1.00 88.88 172 VAL A CA 1
ATOM 1406 C C . VAL A 1 172 ? 19.778 -10.488 -14.498 1.00 88.88 172 VAL A C 1
ATOM 1408 O O . VAL A 1 172 ? 20.396 -11.545 -14.544 1.00 88.88 172 VAL A O 1
ATOM 1411 N N . HIS A 1 173 ? 19.967 -9.602 -13.516 1.00 85.38 173 HIS A N 1
ATOM 1412 C CA . HIS A 1 173 ? 20.944 -9.795 -12.439 1.00 85.38 173 HIS A CA 1
ATOM 1413 C C . HIS A 1 173 ? 20.676 -11.074 -11.629 1.00 85.38 173 HIS A C 1
ATOM 1415 O O . HIS A 1 173 ? 21.606 -11.726 -11.162 1.00 85.38 173 HIS A O 1
ATOM 1421 N N . ARG A 1 174 ? 19.407 -11.425 -11.397 1.00 87.06 174 ARG A N 1
ATOM 1422 C CA . ARG A 1 174 ? 19.023 -12.614 -10.616 1.00 87.06 174 ARG A CA 1
ATOM 1423 C C . ARG A 1 174 ? 18.856 -13.871 -11.477 1.00 87.06 174 ARG A C 1
ATOM 1425 O O . ARG A 1 174 ? 18.499 -14.919 -10.941 1.00 87.06 174 ARG A O 1
ATOM 1432 N N . ALA A 1 175 ? 19.043 -13.772 -12.791 1.00 87.94 175 ALA A N 1
ATOM 1433 C CA . ALA A 1 175 ? 18.748 -14.862 -13.702 1.00 87.94 175 ALA A CA 1
ATOM 1434 C C . ALA A 1 175 ? 19.767 -16.000 -13.588 1.00 87.94 175 ALA A C 1
ATOM 1436 O O . ALA A 1 175 ? 20.968 -15.784 -13.439 1.00 87.94 175 ALA A O 1
ATOM 1437 N N . ILE A 1 176 ? 19.276 -17.227 -13.745 1.00 88.88 176 ILE A N 1
ATOM 1438 C CA . ILE A 1 176 ? 20.114 -18.409 -13.933 1.00 88.88 176 ILE A CA 1
ATOM 1439 C C . ILE A 1 176 ? 20.128 -18.726 -15.424 1.00 88.88 176 ILE A C 1
ATOM 1441 O O . ILE A 1 176 ? 19.075 -18.881 -16.045 1.00 88.88 176 ILE A O 1
ATOM 1445 N N . VAL A 1 177 ? 21.323 -18.838 -15.996 1.00 87.25 177 VAL A N 1
ATOM 1446 C CA . VAL A 1 177 ? 21.507 -19.106 -17.423 1.00 87.25 177 VAL A CA 1
ATOM 1447 C C . VAL A 1 177 ? 21.911 -20.563 -17.625 1.00 87.25 177 VAL A C 1
ATOM 1449 O O . VAL A 1 177 ? 22.802 -21.077 -16.954 1.00 87.25 177 VAL A O 1
ATOM 1452 N N . SER A 1 178 ? 21.246 -21.256 -18.545 1.00 90.81 178 SER A N 1
ATOM 1453 C CA . SER A 1 178 ? 21.550 -22.645 -18.899 1.00 90.81 178 SER A CA 1
ATOM 1454 C C . SER A 1 178 ? 21.726 -22.778 -20.406 1.00 90.81 178 SER A C 1
ATOM 1456 O O . SER A 1 178 ? 20.907 -22.280 -21.180 1.00 90.81 178 SER A O 1
ATOM 1458 N N . LYS A 1 179 ? 22.791 -23.456 -20.839 1.00 90.50 179 LYS A N 1
ATOM 1459 C CA . LYS A 1 179 ? 23.028 -23.732 -22.259 1.00 90.50 179 LYS A CA 1
ATOM 1460 C C . LYS A 1 179 ? 22.115 -24.867 -22.720 1.00 90.50 179 LYS A C 1
ATOM 1462 O O . LYS A 1 179 ? 22.069 -25.918 -22.086 1.00 90.50 179 LYS A O 1
ATOM 1467 N N . LEU A 1 180 ? 21.408 -24.657 -23.822 1.00 89.50 180 LEU A N 1
ATOM 1468 C CA . LEU A 1 180 ? 20.574 -25.662 -24.474 1.00 89.50 180 LEU A CA 1
ATOM 1469 C C . LEU A 1 180 ? 21.274 -26.214 -25.733 1.00 89.50 180 LEU A C 1
ATOM 1471 O O . LEU A 1 180 ? 22.235 -25.617 -26.235 1.00 89.50 180 LEU A O 1
ATOM 1475 N N . PRO A 1 181 ? 20.804 -27.353 -26.278 1.00 91.12 181 PRO A N 1
ATOM 1476 C CA . PRO A 1 181 ? 21.240 -27.835 -27.586 1.00 91.12 181 PRO A CA 1
ATOM 1477 C C . PRO A 1 181 ? 21.029 -26.792 -28.696 1.00 91.12 181 PRO A C 1
ATOM 1479 O O . PRO A 1 181 ? 20.233 -25.865 -28.557 1.00 91.12 181 PRO A O 1
ATOM 1482 N N . LYS A 1 182 ? 21.725 -26.972 -29.828 1.00 86.88 182 LYS A N 1
ATOM 1483 C CA . LYS A 1 182 ? 21.630 -26.107 -31.025 1.00 86.88 182 LYS A CA 1
ATOM 1484 C C . LYS A 1 182 ? 22.036 -24.639 -30.802 1.00 86.88 182 LYS A C 1
ATOM 1486 O O . LYS A 1 182 ? 21.637 -23.768 -31.562 1.00 86.88 182 LYS A O 1
ATOM 1491 N N . GLY A 1 183 ? 22.848 -24.363 -29.779 1.00 83.69 183 GLY A N 1
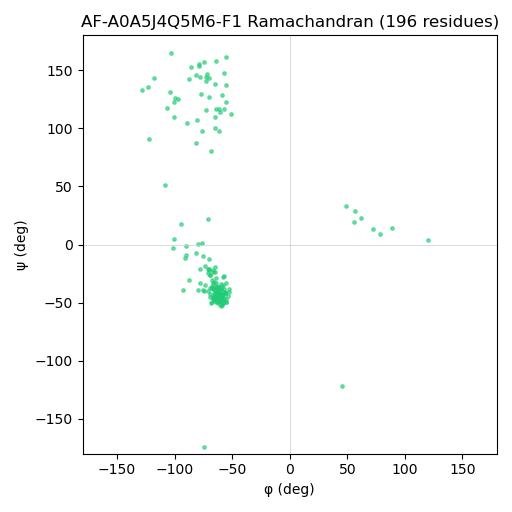ATOM 1492 C CA . GLY A 1 183 ? 23.373 -23.017 -29.517 1.00 83.69 183 GLY A CA 1
ATOM 1493 C C . GLY A 1 183 ? 22.377 -22.068 -28.846 1.00 83.69 183 GLY A C 1
ATOM 1494 O O . GLY A 1 183 ? 22.671 -20.883 -28.710 1.00 83.69 183 GLY A O 1
ATOM 1495 N N . CYS A 1 184 ? 21.223 -22.570 -28.403 1.00 84.81 184 CYS A N 1
ATOM 1496 C CA . CYS A 1 184 ? 20.256 -21.779 -27.656 1.00 84.81 184 CYS A CA 1
ATOM 1497 C C . CYS A 1 184 ? 20.681 -21.619 -26.188 1.00 84.81 184 CYS A C 1
ATOM 1499 O O . CYS A 1 184 ? 21.347 -22.480 -25.611 1.00 84.81 184 CYS A O 1
ATOM 1501 N N . TRP A 1 185 ? 20.235 -20.535 -25.562 1.00 86.69 185 TRP A N 1
ATOM 1502 C CA . TRP A 1 185 ? 20.423 -20.279 -24.137 1.00 86.69 185 TRP A CA 1
ATOM 1503 C C . TRP A 1 185 ? 19.068 -20.071 -23.474 1.00 86.69 185 TRP A C 1
ATOM 1505 O O . TRP A 1 185 ? 18.210 -19.370 -24.005 1.00 86.69 185 TRP A O 1
ATOM 1515 N N . GLN A 1 186 ? 18.875 -20.690 -22.313 1.00 88.44 186 GLN A N 1
ATOM 1516 C CA . GLN A 1 186 ? 17.701 -20.490 -21.478 1.00 88.44 186 GLN A CA 1
ATOM 1517 C C . GLN A 1 186 ? 18.053 -19.543 -20.337 1.00 88.44 186 GLN A C 1
ATOM 1519 O O . GLN A 1 186 ? 18.945 -19.836 -19.541 1.00 88.44 186 GLN A O 1
ATOM 1524 N N . VAL A 1 187 ? 17.321 -18.436 -20.240 1.00 87.44 187 VAL A N 1
ATOM 1525 C CA . VAL A 1 187 ? 17.394 -17.499 -19.116 1.00 87.44 187 VAL A CA 1
ATOM 1526 C C . VAL A 1 187 ? 16.208 -17.789 -18.201 1.00 87.44 187 VAL A C 1
ATOM 1528 O O . VAL A 1 187 ? 15.060 -17.564 -18.579 1.00 87.44 187 VAL A O 1
ATOM 1531 N N . LYS A 1 188 ? 16.468 -18.347 -17.016 1.00 85.62 188 LYS A N 1
ATOM 1532 C CA . LYS A 1 188 ? 15.443 -18.627 -16.003 1.00 85.62 188 LYS A CA 1
ATOM 1533 C C . LYS A 1 188 ? 15.413 -17.494 -14.989 1.00 85.62 188 LYS A C 1
ATOM 1535 O O . LYS A 1 188 ? 16.427 -17.205 -14.357 1.00 85.62 188 LYS A O 1
ATOM 1540 N N . THR A 1 189 ? 14.243 -16.899 -14.796 1.00 81.88 189 THR A N 1
ATOM 1541 C CA . THR A 1 189 ? 14.004 -15.878 -13.774 1.00 81.88 189 THR A CA 1
ATOM 1542 C C . THR A 1 189 ? 12.949 -16.369 -12.787 1.00 81.88 189 THR A C 1
ATOM 1544 O O . THR A 1 189 ? 11.996 -17.055 -13.156 1.00 81.88 189 THR A O 1
ATOM 1547 N N . ALA A 1 190 ? 13.117 -16.036 -11.507 1.00 76.25 190 ALA A N 1
ATOM 1548 C CA . ALA A 1 190 ? 12.057 -16.212 -10.524 1.00 76.25 190 ALA A CA 1
ATOM 1549 C C . ALA A 1 190 ? 11.090 -15.027 -10.648 1.00 76.25 190 ALA A C 1
ATOM 1551 O O . ALA A 1 190 ? 11.431 -13.904 -10.271 1.00 76.25 190 ALA A O 1
ATOM 1552 N N . MET A 1 191 ? 9.897 -15.257 -11.201 1.00 57.56 191 MET A N 1
ATOM 1553 C CA . MET A 1 191 ? 8.854 -14.232 -11.230 1.00 57.56 191 MET A CA 1
ATOM 1554 C C . MET A 1 191 ? 8.212 -14.109 -9.850 1.00 57.56 191 MET A C 1
ATOM 1556 O O . MET A 1 191 ? 7.294 -14.854 -9.509 1.00 57.56 191 MET A O 1
ATOM 1560 N N . PHE A 1 192 ? 8.649 -13.127 -9.068 1.00 56.53 192 PHE A N 1
ATOM 1561 C CA . PHE A 1 192 ? 7.880 -12.667 -7.918 1.00 56.53 192 PHE A CA 1
ATOM 1562 C C . PHE A 1 192 ? 6.811 -11.703 -8.432 1.00 56.53 192 PHE A C 1
ATOM 1564 O O . PHE A 1 192 ? 7.029 -10.495 -8.519 1.00 56.53 192 PHE A O 1
ATOM 1571 N N . LYS A 1 193 ? 5.647 -12.232 -8.828 1.00 48.91 193 LYS A N 1
ATOM 1572 C CA . LYS A 1 193 ? 4.477 -11.377 -9.042 1.00 48.91 193 LYS A CA 1
ATOM 1573 C C . LYS A 1 193 ? 4.103 -10.784 -7.687 1.00 48.91 193 LYS A C 1
ATOM 1575 O O . LYS A 1 193 ? 3.641 -11.502 -6.806 1.00 48.91 193 LYS A O 1
ATOM 1580 N N . GLY A 1 194 ? 4.316 -9.480 -7.513 1.00 42.72 194 GLY A N 1
ATOM 1581 C CA . GLY A 1 194 ? 3.665 -8.749 -6.434 1.00 42.72 194 GLY A CA 1
ATOM 1582 C C . GLY A 1 194 ? 2.165 -8.941 -6.607 1.00 42.72 194 GLY A C 1
ATOM 1583 O O . GLY A 1 194 ? 1.629 -8.591 -7.654 1.00 42.72 194 GLY A O 1
ATOM 1584 N N . HIS A 1 195 ? 1.513 -9.583 -5.642 1.00 32.38 195 HIS A N 1
ATOM 1585 C CA . HIS A 1 195 ? 0.074 -9.781 -5.703 1.00 32.38 195 HIS A CA 1
ATOM 1586 C C . HIS A 1 195 ? -0.594 -8.401 -5.728 1.00 32.38 195 HIS A C 1
ATOM 1588 O O . HIS A 1 195 ? -0.503 -7.648 -4.755 1.00 32.38 195 HIS A O 1
ATOM 1594 N N . ASP A 1 196 ? -1.248 -8.072 -6.844 1.00 40.22 196 ASP A N 1
ATOM 1595 C CA . ASP A 1 196 ? -2.238 -7.004 -6.898 1.00 40.22 196 ASP A CA 1
ATOM 1596 C C . ASP A 1 196 ? -3.363 -7.402 -5.939 1.00 40.22 196 ASP A C 1
ATOM 1598 O O . ASP A 1 196 ? -4.208 -8.244 -6.240 1.00 40.22 196 ASP A O 1
ATOM 1602 N N . THR A 1 197 ? -3.313 -6.862 -4.726 1.00 36.97 197 THR A N 1
ATOM 1603 C CA . THR A 1 197 ? -4.409 -6.952 -3.767 1.00 36.97 197 THR A CA 1
ATOM 1604 C C . THR A 1 197 ? -5.315 -5.753 -4.025 1.00 36.97 197 THR A C 1
ATOM 1606 O O . THR A 1 197 ? -4.948 -4.606 -3.770 1.00 36.97 197 THR A O 1
ATOM 1609 N N . GLY A 1 198 ? -6.456 -6.027 -4.664 1.00 35.19 198 GLY A N 1
ATOM 1610 C CA . GLY A 1 198 ? -7.516 -5.049 -4.930 1.00 35.19 198 GLY A CA 1
ATOM 1611 C C . GLY A 1 198 ? -8.436 -4.775 -3.748 1.00 35.19 198 GLY A C 1
ATOM 1612 O O . GLY A 1 198 ? -8.349 -5.436 -2.692 1.00 35.19 198 GLY A O 1
#

pLDDT: mean 87.47, std 12.77, range [32.38, 98.0]

Mean predicted aligned error: 11.48 Å